Protein AF-0000000087552743 (afdb_homodimer)

Secondary structure (DSSP, 8-state):
-HHHHHHHHHHHHHHHHHHHHHHHHHHHHHHHH--HHHHHHHHHHHHHHHHHHHHHHHHHHHHHHHHHT-SS-HHHHHHHHHHHTT-HHHHHHHHHHHHHHHHHHH-SSHHHHHHHHTTTT-SS-B--TT-S-SSTT----S--SB---HHHHHHHHHHHHHHHHHHT-/-HHHHHHHHHHHHHHHHHHHHHHHHHHHHHHHH--HHHHHHHHHHHHHHHHHHHHHHHHHHHHHHHHHT-SS-HHHHHHHHHHHTT-HHHHHHHHHHHHHHHHHHH-SSHHHHHHHHTTTT-SS-B--TT-S-SSTT-------SB---HHHHHHHHHHHHHHHHHHT-

Solvent-accessible surface area (backbone atoms only — not comparable to full-atom values): 18168 Å² total; per-residue (Å²): 109,74,60,49,46,68,31,44,37,57,32,48,50,52,52,50,58,55,45,44,59,55,51,50,54,36,51,53,46,30,74,71,64,63,36,70,64,29,42,53,49,51,29,24,50,41,49,48,42,45,25,38,46,43,6,48,53,54,42,47,40,32,50,41,17,64,73,68,74,30,88,68,59,32,62,57,51,50,43,52,52,32,53,74,69,64,36,57,68,62,37,52,49,48,51,53,50,51,30,50,47,47,23,72,42,65,42,82,51,72,46,37,52,53,48,61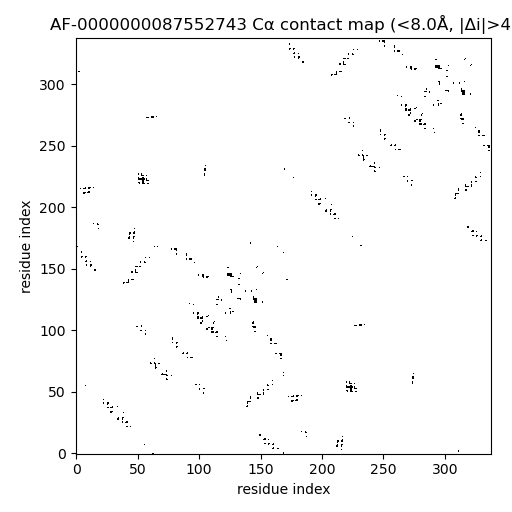,78,41,52,90,72,49,96,62,56,62,55,50,94,92,46,90,53,91,45,92,83,56,70,45,68,72,68,56,60,52,60,54,46,72,65,51,42,48,48,52,30,45,49,50,29,51,50,25,62,75,69,70,83,110,74,59,49,46,67,30,44,38,57,32,48,51,52,53,51,57,55,45,43,58,54,50,51,53,36,50,52,46,29,74,72,63,63,37,70,65,27,43,51,51,51,29,25,50,40,49,48,41,44,25,39,46,43,6,49,53,54,43,47,40,33,49,42,17,64,74,69,73,30,86,69,58,31,63,59,52,50,42,52,51,31,52,76,70,64,34,58,68,61,37,52,51,48,50,53,52,52,29,50,47,47,22,73,43,65,40,79,51,71,45,35,51,53,48,60,77,40,53,91,73,50,95,62,57,64,55,49,93,91,45,92,50,90,46,93,82,57,71,44,67,68,71,57,60,51,61,54,46,72,66,49,43,49,48,52,29,46,50,51,27,51,50,24,62,74,69,70,81

Nearest PDB structures (foldseek):
  6y07-assembly1_A  TM=3.652E-01  e=8.080E+00  synthetic construct
  6y07-assembly1_A  TM=3.511E-01  e=9.399E+00  synthetic construct

Radius of gyration: 19.82 Å; Cα contacts (8 Å, |Δi|>4): 390; chains: 2; bounding box: 54×52×52 Å

Foldseek 3Di:
DVPCLVCLLVVLVVVQVVCVVVLVVLVVVCVPPVDPVSLVSVLVVLVVLLVLLLVSVVVLLVVQCVVVVHDPDSLVVLLVVCVVVVVVVLSVLSLLSVLLNVCQVPNDDDSLVVCQVVVVPHPFHFAHPPHDAPDDVSPNVNDRRTRRDSVSSSVSSVSSSVSCVVVVD/DVPCLVCLLVVLVVVQVVCVVVLVVLVVVCVPPVDPVSLVSVLVVLVVLLVLLLVLVVVLLVVQCVVVVHDPDSLVVLLVVCVVVVVVVLSVLSLLSVLLNVCQVPNDDDSLVVCQVVVVPHPFHFAHPPHDAPDDVSPNPNDRRTRRDSVSSSVSSVSSSVSCVVVVD

Sequence (338 aa):
MHKFSELVYRSTSVSLERMKEWEFEVMRELQKNGSSIAVKNLQMIKLHKAIIAIGMFSLFESILQNAFGEESYAFEEAKKRLGKLDKVELNKSFKYFNKAINVLKHGKGRSYDFLVENSNSLPFRIQLPNEAFFNEGDVSEVVTLIDVDDRFVLDCAKLIEDISNELKIMHKFSELVYRSTSVSLERMKEWEFEVMRELQKNGSSIAVKNLQMIKLHKAIIAIGMFSLFESILQNAFGEESYAFEEAKKRLGKLDKVELNKSFKYFNKAINVLKHGKGRSYDFLVENSNSLPFRIQLPNEAFFNEGDVSEVVTLIDVDDRFVLDCAKLIEDISNELKI

pLDDT: mean 88.37, std 13.3, range [38.94, 98.75]

Organism: NCBI:txid2305228

Structure (mmCIF, N/CA/C/O backbone):
data_AF-0000000087552743-model_v1
#
loop_
_entity.id
_entity.type
_entity.pdbx_description
1 polymer 'RiboL-PSP-HEPN domain-containing protein'
#
loop_
_atom_site.group_PDB
_atom_site.id
_atom_site.type_symbol
_atom_site.label_atom_id
_atom_site.label_alt_id
_atom_site.label_comp_id
_atom_site.label_asym_id
_atom_site.label_entity_id
_atom_site.label_seq_id
_atom_site.pdbx_PDB_ins_code
_atom_site.Cartn_x
_atom_site.Cartn_y
_atom_site.Cartn_z
_atom_site.occupancy
_atom_site.B_iso_or_equiv
_atom_site.auth_seq_id
_atom_site.auth_comp_id
_atom_site.auth_asym_id
_atom_site.auth_atom_id
_atom_site.pdbx_PDB_model_num
ATOM 1 N N . MET A 1 1 ? 5.312 -14.578 -10.438 1 38.94 1 MET A N 1
ATOM 2 C CA . MET A 1 1 ? 4.016 -13.922 -10.312 1 38.94 1 MET A CA 1
ATOM 3 C C . MET A 1 1 ? 3.016 -14.82 -9.594 1 38.94 1 MET A C 1
ATOM 5 O O . MET A 1 1 ? 2.047 -14.328 -9.008 1 38.94 1 MET A O 1
ATOM 9 N N . HIS A 1 2 ? 3.195 -16.141 -9.758 1 48.53 2 HIS A N 1
ATOM 10 C CA . HIS A 1 2 ? 2.408 -17.219 -9.188 1 48.53 2 HIS A CA 1
ATOM 11 C C . HIS A 1 2 ? 2.363 -17.125 -7.664 1 48.53 2 HIS A C 1
ATOM 13 O O . HIS A 1 2 ? 1.357 -17.484 -7.047 1 48.53 2 HIS A O 1
ATOM 19 N N . LYS A 1 3 ? 3.281 -16.172 -7.176 1 73.94 3 LYS A N 1
ATOM 20 C CA . LYS A 1 3 ? 3.59 -16.219 -5.746 1 73.94 3 LYS A CA 1
ATOM 21 C C . LYS A 1 3 ? 2.877 -15.102 -4.996 1 73.94 3 LYS A C 1
ATOM 23 O O . LYS A 1 3 ? 2.422 -15.297 -3.867 1 73.94 3 LYS A O 1
ATOM 28 N N . PHE A 1 4 ? 2.354 -14.211 -5.867 1 79.94 4 PHE A N 1
ATOM 29 C CA . PHE A 1 4 ? 1.707 -13.086 -5.191 1 79.94 4 PHE A CA 1
ATOM 30 C C . PHE A 1 4 ? 0.309 -13.477 -4.723 1 79.94 4 PHE A C 1
ATOM 32 O O . PHE A 1 4 ? -0.025 -13.305 -3.547 1 79.94 4 PHE A O 1
ATOM 39 N N . SER A 1 5 ? -0.418 -14.086 -5.625 1 80.31 5 SER A N 1
ATOM 40 C CA . SER A 1 5 ? -1.813 -14.375 -5.316 1 80.31 5 SER A CA 1
ATOM 41 C C . SER A 1 5 ? -1.929 -15.445 -4.234 1 80.31 5 SER A C 1
ATOM 43 O O . SER A 1 5 ? -2.895 -15.461 -3.469 1 80.31 5 SER A O 1
ATOM 45 N N . GLU A 1 6 ? -0.918 -16.203 -4.16 1 82.94 6 GLU A N 1
ATOM 46 C CA . GLU A 1 6 ? -0.922 -17.266 -3.158 1 82.94 6 GLU A CA 1
ATOM 47 C C . GLU A 1 6 ? -0.568 -16.734 -1.776 1 82.94 6 GLU A C 1
ATOM 49 O O . GLU A 1 6 ? -1.009 -17.266 -0.76 1 82.94 6 GLU A O 1
ATOM 54 N N . LEU A 1 7 ? 0.081 -15.648 -1.863 1 89.38 7 LEU A N 1
ATOM 55 C CA . LEU A 1 7 ? 0.667 -15.195 -0.605 1 89.38 7 LEU A CA 1
ATOM 56 C C . LEU A 1 7 ? -0.105 -14.008 -0.039 1 89.38 7 LEU A C 1
ATOM 58 O O . LEU A 1 7 ? -0.085 -13.773 1.171 1 89.38 7 LEU A O 1
ATOM 62 N N . VAL A 1 8 ? -0.781 -13.297 -0.877 1 92.25 8 VAL A N 1
ATOM 63 C CA . VAL A 1 8 ? -1.29 -11.984 -0.49 1 92.25 8 VAL A CA 1
ATOM 64 C C . VAL A 1 8 ? -2.334 -12.141 0.614 1 92.25 8 VAL A C 1
ATOM 66 O O . VAL A 1 8 ? -2.328 -11.391 1.592 1 92.25 8 VAL A O 1
ATOM 69 N N . TYR A 1 9 ? -3.188 -13.109 0.51 1 93.19 9 TYR A N 1
ATOM 70 C CA . TYR A 1 9 ? -4.223 -13.289 1.521 1 93.19 9 TYR A CA 1
ATOM 71 C C . TYR A 1 9 ? -3.615 -13.695 2.857 1 93.19 9 TYR A C 1
ATOM 73 O O . TYR A 1 9 ? -3.949 -13.125 3.898 1 93.19 9 TYR A O 1
ATOM 81 N N . ARG A 1 10 ? -2.787 -14.672 2.791 1 90.5 10 ARG A N 1
ATOM 82 C CA . ARG A 1 10 ? -2.186 -15.172 4.02 1 90.5 10 ARG A CA 1
ATOM 83 C C . ARG A 1 10 ? -1.307 -14.109 4.676 1 90.5 10 ARG A C 1
ATOM 85 O O . ARG A 1 10 ? -1.322 -13.953 5.898 1 90.5 10 ARG A O 1
ATOM 92 N N . SER A 1 11 ? -0.499 -13.438 3.877 1 90.69 11 SER A N 1
ATOM 93 C CA . SER A 1 11 ? 0.359 -12.375 4.387 1 90.69 11 SER A CA 1
ATOM 94 C C . SER A 1 11 ? -0.46 -11.289 5.078 1 90.69 11 SER A C 1
ATOM 96 O O . SER A 1 11 ? -0.114 -10.844 6.172 1 90.69 11 SER A O 1
ATOM 98 N N . THR A 1 12 ? -1.554 -10.969 4.434 1 93.62 12 THR A N 1
ATOM 99 C CA . THR A 1 12 ? -2.424 -9.93 4.98 1 93.62 12 THR A CA 1
ATOM 100 C C . THR A 1 12 ? -3.088 -10.406 6.266 1 93.62 12 THR A C 1
ATOM 102 O O . THR A 1 12 ? -3.15 -9.664 7.25 1 93.62 12 THR A O 1
ATOM 105 N N . SER A 1 13 ? -3.547 -11.609 6.262 1 92.88 13 SER A N 1
ATOM 106 C CA . SER A 1 13 ? -4.211 -12.18 7.43 1 92.88 13 SER A CA 1
ATOM 107 C C . SER A 1 13 ? -3.287 -12.203 8.641 1 92.88 13 SER A C 1
ATOM 109 O O . SER A 1 13 ? -3.676 -11.781 9.727 1 92.88 13 SER A O 1
ATOM 111 N N . VAL A 1 14 ? -2.105 -12.594 8.453 1 88.44 14 VAL A N 1
ATOM 112 C CA . VAL A 1 14 ? -1.14 -12.688 9.547 1 88.44 14 VAL A CA 1
ATOM 113 C C . VAL A 1 14 ? -0.79 -11.289 10.039 1 88.44 14 VAL A C 1
ATOM 115 O O . VAL A 1 14 ? -0.69 -11.055 11.25 1 88.44 14 VAL A O 1
ATOM 118 N N . SER A 1 15 ? -0.565 -10.391 9.078 1 89 15 SER A N 1
ATOM 119 C CA . SER A 1 15 ? -0.237 -9.023 9.461 1 89 15 SER A CA 1
ATOM 120 C C . SER A 1 15 ? -1.343 -8.406 10.305 1 89 15 SER A C 1
ATOM 122 O O . SER A 1 15 ? -1.067 -7.766 11.328 1 89 15 SER A O 1
ATOM 124 N N . LEU A 1 16 ? -2.574 -8.586 9.906 1 91.56 16 LEU A N 1
ATOM 125 C CA . LEU A 1 16 ? -3.711 -8.023 10.633 1 91.56 16 LEU A CA 1
ATOM 126 C C . LEU A 1 16 ? -3.832 -8.656 12.016 1 91.56 16 LEU A C 1
ATOM 128 O O . LEU A 1 16 ? -4.176 -7.973 12.984 1 91.56 16 LEU A O 1
ATOM 132 N N . GLU A 1 17 ? -3.586 -9.93 12.102 1 89.88 17 GLU A N 1
ATOM 133 C CA . GLU A 1 17 ? -3.643 -10.609 13.391 1 89.88 17 GLU A CA 1
ATOM 134 C C . GLU A 1 17 ? -2.623 -10.031 14.367 1 89.88 17 GLU A C 1
ATOM 136 O O . GLU A 1 17 ? -2.91 -9.891 15.555 1 89.88 17 GLU A O 1
ATOM 141 N N . ARG A 1 18 ? -1.561 -9.695 13.867 1 84.56 18 ARG A N 1
ATOM 142 C CA . ARG A 1 18 ? -0.5 -9.164 14.719 1 84.56 18 ARG A CA 1
ATOM 143 C C . ARG A 1 18 ? -0.807 -7.73 15.148 1 84.56 18 ARG A C 1
ATOM 145 O O . ARG A 1 18 ? -0.404 -7.301 16.234 1 84.56 18 ARG A O 1
ATOM 152 N N . MET A 1 19 ? -1.53 -7.055 14.32 1 84.12 19 MET A N 1
ATOM 153 C CA . MET A 1 19 ? -1.905 -5.684 14.641 1 84.12 19 MET A CA 1
ATOM 154 C C . MET A 1 19 ? -3.068 -5.652 15.633 1 84.12 19 MET A C 1
ATOM 156 O O . MET A 1 19 ? -3.285 -4.652 16.312 1 84.12 19 MET A O 1
ATOM 160 N N . LYS A 1 20 ? -3.77 -6.738 15.641 1 86.31 20 LYS A N 1
ATOM 161 C CA . LYS A 1 20 ? -4.984 -6.797 16.453 1 86.31 20 LYS A CA 1
ATOM 162 C C . LYS A 1 20 ? -4.68 -6.574 17.922 1 86.31 20 LYS A C 1
ATOM 164 O O . LYS A 1 20 ? -5.457 -5.938 18.641 1 86.31 20 LYS A O 1
ATOM 169 N N . GLU A 1 21 ? -3.576 -7.121 18.391 1 81.06 21 GLU A N 1
ATOM 170 C CA . GLU A 1 21 ? -3.197 -6.922 19.781 1 81.06 21 GLU A CA 1
ATOM 171 C C . GLU A 1 21 ? -2.957 -5.441 20.078 1 81.06 21 GLU A C 1
ATOM 173 O O . GLU A 1 21 ? -3.326 -4.953 21.141 1 81.06 21 GLU A O 1
ATOM 178 N N . TRP A 1 22 ? -2.301 -4.785 19.141 1 82.81 22 TRP A N 1
ATOM 179 C CA . TRP A 1 22 ? -2.082 -3.35 19.281 1 82.81 22 TRP A CA 1
ATOM 180 C C . TRP A 1 22 ? -3.408 -2.6 19.344 1 82.81 22 TRP A C 1
ATOM 182 O O . TRP A 1 22 ? -3.588 -1.713 20.188 1 82.81 22 TRP A O 1
ATOM 192 N N . GLU A 1 23 ? -4.297 -2.959 18.5 1 86.25 23 GLU A N 1
ATOM 193 C CA . GLU A 1 23 ? -5.609 -2.32 18.469 1 86.25 23 GLU A CA 1
ATOM 194 C C . GLU A 1 23 ? -6.348 -2.518 19.797 1 86.25 23 GLU A C 1
ATOM 196 O O . GLU A 1 23 ? -7.008 -1.6 20.281 1 86.25 23 GLU A O 1
ATOM 201 N N . PHE A 1 24 ? -6.203 -3.701 20.281 1 86.12 24 PHE A N 1
ATOM 202 C CA . PHE A 1 24 ? -6.863 -4.012 21.547 1 86.12 24 PHE A CA 1
ATOM 203 C C . PHE A 1 24 ? -6.297 -3.164 22.672 1 86.12 24 PHE A C 1
ATOM 205 O O . PHE A 1 24 ? -7.047 -2.633 23.5 1 86.12 24 PHE A O 1
ATOM 212 N N . GLU A 1 25 ? -5.012 -3.061 22.672 1 86 25 GLU A N 1
ATOM 213 C CA . GLU A 1 25 ? -4.352 -2.25 23.688 1 86 25 GLU A CA 1
ATOM 214 C C . GLU A 1 25 ? -4.77 -0.787 23.594 1 86 25 GLU A C 1
ATOM 216 O O . GLU A 1 25 ? -5.043 -0.142 24.609 1 86 25 GLU A O 1
ATOM 221 N N . VAL A 1 26 ? -4.848 -0.299 22.453 1 86.75 26 VAL A N 1
ATOM 222 C CA . VAL A 1 26 ? -5.199 1.1 22.219 1 86.75 26 VAL A CA 1
ATOM 223 C C . VAL A 1 26 ? -6.66 1.333 22.594 1 86.75 26 VAL A C 1
ATOM 225 O O . VAL A 1 26 ? -6.992 2.342 23.219 1 86.75 26 VAL A O 1
ATOM 228 N N . MET A 1 27 ? -7.492 0.437 22.266 1 85 27 MET A N 1
ATOM 229 C CA . MET A 1 27 ? -8.914 0.562 22.562 1 85 27 MET A CA 1
ATOM 230 C C . MET A 1 27 ? -9.156 0.54 24.078 1 85 27 MET A C 1
ATOM 232 O O . MET A 1 27 ? -10.016 1.262 24.578 1 85 27 MET A O 1
ATOM 236 N N . ARG A 1 28 ? -8.352 -0.32 24.688 1 86.69 28 ARG A N 1
ATOM 237 C CA . ARG A 1 28 ? -8.461 -0.389 26.141 1 86.69 28 ARG A CA 1
ATOM 238 C C . ARG A 1 28 ? -8.047 0.931 26.781 1 86.69 28 ARG A C 1
ATOM 240 O O . ARG A 1 28 ? -8.695 1.405 27.719 1 86.69 28 ARG A O 1
ATOM 247 N N . GLU A 1 29 ? -7.023 1.495 26.266 1 84.94 29 GLU A N 1
ATOM 248 C CA . GLU A 1 29 ? -6.555 2.783 26.781 1 84.94 29 GLU A CA 1
ATOM 249 C C . GLU A 1 29 ? -7.562 3.889 26.484 1 84.94 29 GLU A C 1
ATOM 251 O O . GLU A 1 29 ? -7.773 4.781 27.312 1 84.94 29 GLU A O 1
ATOM 256 N N . LEU A 1 30 ? -8.156 3.857 25.344 1 83.44 30 LEU A N 1
ATOM 257 C CA . LEU A 1 30 ? -9.133 4.859 24.953 1 83.44 30 LEU A CA 1
ATOM 258 C C . LEU A 1 30 ? -10.375 4.793 25.844 1 83.44 30 LEU A C 1
ATOM 260 O O . LEU A 1 30 ? -10.914 5.828 26.234 1 83.44 30 LEU A O 1
ATOM 264 N N . GLN A 1 31 ? -10.812 3.666 26.125 1 81.69 31 GLN A N 1
ATOM 265 C CA . GLN A 1 31 ? -12 3.465 26.953 1 81.69 31 GLN A CA 1
ATOM 266 C C . GLN A 1 31 ? -11.742 3.887 28.391 1 81.69 31 GLN A C 1
ATOM 268 O O . GLN A 1 31 ? -12.633 4.41 29.062 1 81.69 31 GLN A O 1
ATOM 273 N N . LYS A 1 32 ? -10.484 3.752 28.828 1 83.88 32 LYS A N 1
ATOM 274 C CA . LYS A 1 32 ? -10.148 4.051 30.219 1 83.88 32 LYS A CA 1
ATOM 275 C C . LYS A 1 32 ? -9.961 5.555 30.422 1 83.88 32 LYS A C 1
ATOM 277 O O . LYS A 1 32 ? -10.438 6.113 31.422 1 83.88 32 LYS A O 1
ATOM 282 N N . ASN A 1 33 ? -9.273 6.281 29.547 1 79.25 33 ASN A N 1
ATOM 283 C CA . ASN A 1 33 ? -8.898 7.652 29.875 1 79.25 33 ASN A CA 1
ATOM 284 C C . ASN A 1 33 ? -9.133 8.602 28.703 1 79.25 33 ASN A C 1
ATOM 286 O O . ASN A 1 33 ? -8.875 9.805 28.828 1 79.25 33 ASN A O 1
ATOM 290 N N . GLY A 1 34 ? -9.773 8.117 27.719 1 67.75 34 GLY A N 1
ATOM 291 C CA . GLY A 1 34 ? -10 8.992 26.578 1 67.75 34 GLY A CA 1
ATOM 292 C C . GLY A 1 34 ? -8.758 9.766 26.172 1 67.75 34 GLY A C 1
ATOM 293 O O . GLY A 1 34 ? -8.852 10.93 25.766 1 67.75 34 GLY A O 1
ATOM 294 N N . SER A 1 35 ? -7.684 9.188 26.328 1 79.69 35 SER A N 1
ATOM 295 C CA . SER A 1 35 ? -6.391 9.836 26.125 1 79.69 35 SER A CA 1
ATOM 296 C C . SER A 1 35 ? -6.203 10.242 24.672 1 79.69 35 SER A C 1
ATOM 298 O O . SER A 1 35 ? -6.602 9.508 23.766 1 79.69 35 SER A O 1
ATOM 300 N N . SER A 1 36 ? -5.77 11.398 24.484 1 81.88 36 SER A N 1
ATOM 301 C CA . SER A 1 36 ? -5.418 11.93 23.172 1 81.88 36 SER A CA 1
ATOM 302 C C . SER A 1 36 ? -4.426 11.023 22.453 1 81.88 36 SER A C 1
ATOM 304 O O . SER A 1 36 ? -4.488 10.867 21.234 1 81.88 36 SER A O 1
ATOM 306 N N . ILE A 1 37 ? -3.674 10.391 23.203 1 82.12 37 ILE A N 1
ATOM 307 C CA . ILE A 1 37 ? -2.68 9.477 22.656 1 82.12 37 ILE A CA 1
ATOM 308 C C . ILE A 1 37 ? -3.373 8.258 22.062 1 82.12 37 ILE A C 1
ATOM 310 O O . ILE A 1 37 ? -2.996 7.781 20.984 1 82.12 37 ILE A O 1
ATOM 314 N N . ALA A 1 38 ? -4.375 7.789 22.703 1 84.44 38 ALA A N 1
ATOM 315 C CA . ALA A 1 38 ? -5.113 6.625 22.219 1 84.44 38 ALA A CA 1
ATOM 316 C C . ALA A 1 38 ? -5.832 6.934 20.906 1 84.44 38 ALA A C 1
ATOM 318 O O . ALA A 1 38 ? -5.875 6.098 20 1 84.44 38 ALA A O 1
ATOM 319 N N . VAL A 1 39 ? -6.332 8.109 20.797 1 83.31 39 VAL A N 1
ATOM 320 C CA . VAL A 1 39 ? -7.008 8.539 19.578 1 83.31 39 VAL A CA 1
ATOM 321 C C . VAL A 1 39 ? -6.008 8.578 18.422 1 83.31 39 VAL A C 1
ATOM 323 O O . VAL A 1 39 ? -6.297 8.086 17.328 1 83.31 39 VAL A O 1
ATOM 326 N N . LYS A 1 40 ? -4.855 9.094 18.688 1 84.38 40 LYS A N 1
ATOM 327 C CA . LYS A 1 40 ? -3.814 9.164 17.672 1 84.38 40 LYS A CA 1
ATOM 328 C C . LYS A 1 40 ? -3.373 7.766 17.25 1 84.38 40 LYS A C 1
ATOM 330 O O . LYS A 1 40 ? -3.104 7.531 16.062 1 84.38 40 LYS A O 1
ATOM 335 N N . ASN A 1 41 ? -3.342 6.922 18.203 1 86.62 41 ASN A N 1
ATOM 336 C CA . ASN A 1 41 ? -2.963 5.551 17.891 1 86.62 41 ASN A CA 1
ATOM 337 C C . ASN A 1 41 ? -4.012 4.863 17.016 1 86.62 41 ASN A C 1
ATOM 339 O O . ASN A 1 41 ? -3.668 4.09 16.125 1 86.62 41 ASN A O 1
ATOM 343 N N . LEU A 1 42 ? -5.211 5.141 17.25 1 85.44 42 LEU A N 1
ATOM 344 C CA . LEU A 1 42 ? -6.273 4.574 16.422 1 85.44 42 LEU A CA 1
ATOM 345 C C . LEU A 1 42 ? -6.211 5.125 15 1 85.44 42 LEU A C 1
ATOM 347 O O . LEU A 1 42 ? -6.445 4.398 14.039 1 85.44 42 LEU A O 1
ATOM 351 N N . GLN A 1 43 ? -5.898 6.371 14.906 1 87 43 GLN A N 1
ATOM 352 C CA . GLN A 1 43 ? -5.73 7 13.602 1 87 43 GLN A CA 1
ATOM 353 C C . GLN A 1 43 ? -4.574 6.363 12.836 1 87 43 GLN A C 1
ATOM 355 O O . GLN A 1 43 ? -4.672 6.148 11.625 1 87 43 GLN A O 1
ATOM 360 N N . MET A 1 44 ? -3.535 6.059 13.555 1 88.75 44 MET A N 1
ATOM 361 C CA . MET A 1 44 ? -2.371 5.426 12.938 1 88.75 44 MET A CA 1
ATOM 362 C C . MET A 1 44 ? -2.715 4.031 12.43 1 88.75 44 MET A C 1
ATOM 364 O O . MET A 1 44 ? -2.277 3.633 11.352 1 88.75 44 MET A O 1
ATOM 368 N N . ILE A 1 45 ? -3.52 3.367 13.164 1 89.25 45 ILE A N 1
ATOM 369 C CA . ILE A 1 45 ? -3.91 2.012 12.797 1 89.25 45 ILE A CA 1
ATOM 370 C C . ILE A 1 45 ? -4.785 2.049 11.547 1 89.25 45 ILE A C 1
ATOM 372 O O . ILE A 1 45 ? -4.574 1.273 10.609 1 89.25 45 ILE A O 1
ATOM 376 N N . LYS A 1 46 ? -5.707 2.938 11.508 1 88.56 46 LYS A N 1
ATOM 377 C CA . LYS A 1 46 ? -6.594 3.068 10.352 1 88.56 46 LYS A CA 1
ATOM 378 C C . LYS A 1 46 ? -5.82 3.482 9.102 1 88.56 46 LYS A C 1
ATOM 380 O O . LYS A 1 46 ? -6.062 2.959 8.016 1 88.56 46 LYS A O 1
ATOM 385 N N . LEU A 1 47 ? -4.926 4.395 9.305 1 91.25 47 LEU A N 1
ATOM 386 C CA . LEU A 1 47 ? -4.082 4.816 8.188 1 91.25 47 LEU A CA 1
ATOM 387 C C . LEU A 1 47 ? -3.264 3.648 7.652 1 91.25 47 LEU A C 1
ATOM 389 O O . LEU A 1 47 ? -3.162 3.461 6.438 1 91.25 47 LEU A O 1
ATOM 393 N N . HIS A 1 48 ? -2.691 2.92 8.555 1 92.56 48 HIS A N 1
ATOM 394 C CA . HIS A 1 48 ? -1.87 1.786 8.148 1 92.56 48 HIS A CA 1
ATOM 395 C C . HIS A 1 48 ? -2.686 0.769 7.355 1 92.56 48 HIS A C 1
ATOM 397 O O . HIS A 1 48 ? -2.221 0.249 6.34 1 92.56 48 HIS A O 1
ATOM 403 N N . LYS A 1 49 ? -3.875 0.534 7.816 1 93.75 49 LYS A N 1
ATOM 404 C CA . LYS A 1 49 ? -4.746 -0.395 7.105 1 93.75 49 LYS A CA 1
ATOM 405 C C . LYS A 1 49 ? -5.086 0.127 5.711 1 93.75 49 LYS A C 1
ATOM 407 O O . LYS A 1 49 ? -5.117 -0.641 4.746 1 93.75 49 LYS A O 1
ATOM 412 N N . ALA A 1 50 ? -5.32 1.406 5.621 1 95.12 50 ALA A N 1
ATOM 413 C CA . ALA A 1 50 ? -5.574 2.014 4.316 1 95.12 50 ALA A CA 1
ATOM 414 C C . ALA A 1 50 ? -4.367 1.871 3.398 1 95.12 50 ALA A C 1
ATOM 416 O O . ALA A 1 50 ? -4.512 1.558 2.215 1 95.12 50 ALA A O 1
ATOM 417 N N . ILE A 1 51 ? -3.195 2.064 3.939 1 96.12 51 ILE A N 1
ATOM 418 C CA . ILE A 1 51 ? -1.955 1.951 3.178 1 96.12 51 ILE A CA 1
ATOM 419 C C . ILE A 1 51 ? -1.811 0.531 2.637 1 96.12 51 ILE A C 1
ATOM 421 O O . ILE A 1 51 ? -1.456 0.338 1.471 1 96.12 51 ILE A O 1
ATOM 425 N N . ILE A 1 52 ? -2.119 -0.437 3.424 1 96.81 52 ILE A N 1
ATOM 426 C CA . ILE A 1 52 ? -2.021 -1.834 3.014 1 96.81 52 ILE A CA 1
ATOM 427 C C . ILE A 1 52 ? -2.99 -2.104 1.865 1 96.81 52 ILE A C 1
ATOM 429 O O . ILE A 1 52 ? -2.609 -2.682 0.846 1 96.81 52 ILE A O 1
ATOM 433 N N . ALA A 1 53 ? -4.234 -1.669 2.02 1 97.62 53 ALA A N 1
ATOM 434 C CA . ALA A 1 53 ? -5.242 -1.898 0.987 1 97.62 53 ALA A CA 1
ATOM 435 C C . ALA A 1 53 ? -4.836 -1.24 -0.329 1 97.62 53 ALA A C 1
ATOM 437 O O . ALA A 1 53 ? -4.887 -1.871 -1.387 1 97.62 53 ALA A O 1
ATOM 438 N N . ILE A 1 54 ? -4.422 -0.022 -0.257 1 97.88 54 ILE A N 1
ATOM 439 C CA . ILE A 1 54 ? -4.004 0.731 -1.434 1 97.88 54 ILE A CA 1
ATOM 440 C C . ILE A 1 54 ? -2.797 0.051 -2.078 1 97.88 54 ILE A C 1
ATOM 442 O O . ILE A 1 54 ? -2.734 -0.086 -3.301 1 97.88 54 ILE A O 1
ATOM 446 N N . GLY A 1 55 ? -1.858 -0.361 -1.235 1 97.88 55 GLY A N 1
ATOM 447 C CA . GLY A 1 55 ? -0.666 -1.028 -1.732 1 97.88 55 GLY A CA 1
ATOM 448 C C . GLY A 1 55 ? -0.965 -2.338 -2.438 1 97.88 55 GLY A C 1
ATOM 449 O O . GLY A 1 55 ? -0.371 -2.641 -3.475 1 97.88 55 GLY A O 1
ATOM 450 N N . MET A 1 56 ? -1.858 -3.109 -1.887 1 97.44 56 MET A N 1
ATOM 451 C CA . MET A 1 56 ? -2.2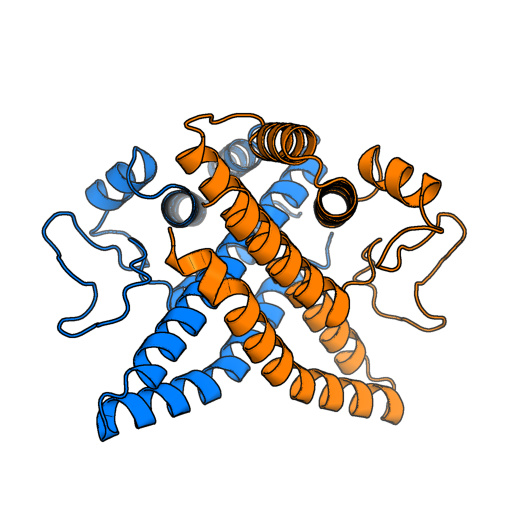5 -4.371 -2.508 1 97.44 56 MET A CA 1
ATOM 452 C C . MET A 1 56 ? -2.848 -4.137 -3.893 1 97.44 56 MET A C 1
ATOM 454 O O . MET A 1 56 ? -2.48 -4.812 -4.855 1 97.44 56 MET A O 1
ATOM 458 N N . PHE A 1 57 ? -3.717 -3.162 -4.023 1 97.81 57 PHE A N 1
ATOM 459 C CA . PHE A 1 57 ? -4.363 -2.898 -5.301 1 97.81 57 PHE A CA 1
ATOM 460 C C . PHE A 1 57 ? -3.375 -2.305 -6.297 1 97.81 57 PHE A C 1
ATOM 462 O O . PHE A 1 57 ? -3.451 -2.582 -7.496 1 97.81 57 PHE A O 1
ATOM 469 N N . SER A 1 58 ? -2.479 -1.459 -5.754 1 96.88 58 SER A N 1
ATOM 470 C CA . SER A 1 58 ? -1.456 -0.892 -6.625 1 96.88 58 SER A CA 1
ATOM 471 C C . SER A 1 58 ? -0.545 -1.979 -7.188 1 96.88 58 SER A C 1
ATOM 473 O O . SER A 1 58 ? -0.243 -1.985 -8.383 1 96.88 58 SER A O 1
ATOM 475 N N . LEU A 1 59 ? -0.107 -2.852 -6.363 1 95.94 59 LEU A N 1
ATOM 476 C CA . LEU A 1 59 ? 0.729 -3.959 -6.812 1 95.94 59 LEU A CA 1
ATOM 477 C C . LEU A 1 59 ? -0.045 -4.879 -7.754 1 95.94 59 LEU A C 1
ATOM 479 O O . LEU A 1 59 ? 0.49 -5.332 -8.766 1 95.94 59 LEU A O 1
ATOM 483 N N . PHE A 1 60 ? -1.279 -5.168 -7.48 1 96.5 60 PHE A N 1
ATOM 484 C CA . PHE A 1 60 ? -2.107 -6.027 -8.32 1 96.5 60 PHE A CA 1
ATOM 485 C C . PHE A 1 60 ? -2.277 -5.43 -9.703 1 96.5 60 PHE A C 1
ATOM 487 O O . PHE A 1 60 ? -2.24 -6.145 -10.711 1 96.5 60 PHE A O 1
ATOM 494 N N . GLU A 1 61 ? -2.506 -4.117 -9.711 1 96.12 61 GLU A N 1
ATOM 495 C CA . GLU A 1 61 ? -2.613 -3.451 -11.008 1 96.12 61 GLU A CA 1
ATOM 496 C C . GLU A 1 61 ? -1.353 -3.664 -11.836 1 96.12 61 GLU A C 1
ATOM 498 O O . GLU A 1 61 ? -1.434 -3.898 -13.047 1 96.12 61 GLU A O 1
ATOM 503 N N . SER A 1 62 ? -0.242 -3.533 -11.203 1 93.56 62 SER A N 1
ATOM 504 C CA . SER A 1 62 ? 1.028 -3.736 -11.898 1 93.56 62 SER A CA 1
ATOM 505 C C . SER A 1 62 ? 1.154 -5.164 -12.414 1 93.56 62 SER A C 1
ATOM 507 O O . SER A 1 62 ? 1.655 -5.391 -13.516 1 93.56 62 SER A O 1
ATOM 509 N N . ILE A 1 63 ? 0.752 -6.094 -11.633 1 93.44 63 ILE A N 1
ATOM 510 C CA . ILE A 1 63 ? 0.789 -7.5 -12.023 1 93.44 63 ILE A CA 1
ATOM 511 C C . ILE A 1 63 ? -0.116 -7.723 -13.234 1 93.44 63 ILE A C 1
ATOM 513 O O . ILE A 1 63 ? 0.272 -8.398 -14.188 1 93.44 63 ILE A O 1
ATOM 517 N N . LEU A 1 64 ? -1.272 -7.121 -13.18 1 94.62 64 LEU A N 1
ATOM 518 C CA . LEU A 1 64 ? -2.191 -7.227 -14.305 1 94.62 64 LEU A CA 1
ATOM 519 C C . LEU A 1 64 ? -1.602 -6.578 -15.555 1 94.62 64 LEU A C 1
ATOM 521 O O . LEU A 1 64 ? -1.744 -7.102 -16.656 1 94.62 64 LEU A O 1
ATOM 525 N N . GLN A 1 65 ? -0.982 -5.418 -15.344 1 93.81 65 GLN A N 1
ATOM 526 C CA . GLN A 1 65 ? -0.335 -4.727 -16.453 1 93.81 65 GLN A CA 1
ATOM 527 C C . GLN A 1 65 ? 0.717 -5.613 -17.125 1 93.81 65 GLN A C 1
ATOM 529 O O . GLN A 1 65 ? 0.789 -5.695 -18.344 1 93.81 65 GLN A O 1
ATOM 534 N N . ASN A 1 66 ? 1.509 -6.242 -16.359 1 89.88 66 ASN A N 1
ATOM 535 C CA . ASN A 1 66 ? 2.539 -7.137 -16.875 1 89.88 66 ASN A CA 1
ATOM 536 C C . ASN A 1 66 ? 1.928 -8.359 -17.562 1 89.88 66 ASN A C 1
ATOM 538 O O . ASN A 1 66 ? 2.4 -8.781 -18.609 1 89.88 66 ASN A O 1
ATOM 542 N N . ALA A 1 67 ? 0.9 -8.875 -17.016 1 90.56 67 ALA A N 1
ATOM 543 C CA . ALA A 1 67 ? 0.265 -10.086 -17.531 1 90.56 67 ALA A CA 1
ATOM 544 C C . ALA A 1 67 ? -0.434 -9.805 -18.859 1 90.56 67 ALA A C 1
ATOM 546 O O . ALA A 1 67 ? -0.426 -10.648 -19.766 1 90.56 67 ALA A O 1
ATOM 547 N N . PHE A 1 68 ? -1.001 -8.641 -18.906 1 92.56 68 PHE A N 1
ATOM 548 C CA . PHE A 1 68 ? -1.801 -8.328 -20.094 1 92.56 68 PHE A CA 1
ATOM 549 C C . PHE A 1 68 ? -0.957 -7.625 -21.141 1 92.56 68 PHE A C 1
ATOM 551 O O . PHE A 1 68 ? -1.362 -7.523 -22.312 1 92.56 68 PHE A O 1
ATOM 558 N N . GLY A 1 69 ? 0.223 -7.227 -20.828 1 83.31 69 GLY A N 1
ATOM 559 C CA . GLY A 1 69 ? 1.076 -6.5 -21.766 1 83.31 69 GLY A CA 1
ATOM 560 C C . GLY A 1 69 ? 0.589 -5.094 -22.047 1 83.31 69 GLY A C 1
ATOM 561 O O . GLY A 1 69 ? 0.838 -4.551 -23.125 1 83.31 69 GLY A O 1
ATOM 562 N N . GLU A 1 70 ? -0.299 -4.598 -21.219 1 68.56 70 GLU A N 1
ATOM 563 C CA . GLU A 1 70 ? -0.869 -3.27 -21.422 1 68.56 70 GLU A CA 1
ATOM 564 C C . GLU A 1 70 ? -0.599 -2.365 -20.219 1 68.56 70 GLU A C 1
ATOM 566 O O . GLU A 1 70 ? -0.756 -2.785 -19.078 1 68.56 70 GLU A O 1
ATOM 571 N N . GLU A 1 71 ? -0.168 -1.271 -20.578 1 65.44 71 GLU A N 1
ATOM 572 C CA . GLU A 1 71 ? 0.171 -0.332 -19.516 1 65.44 71 GLU A CA 1
ATOM 573 C C . GLU A 1 71 ? -1.078 0.347 -18.969 1 65.44 71 GLU A C 1
ATOM 575 O O . GLU A 1 71 ? -1.13 0.694 -17.781 1 65.44 71 GLU A O 1
ATOM 580 N N . SER A 1 72 ? -1.906 0.476 -19.906 1 69.12 72 SER A N 1
ATOM 581 C CA . SER A 1 72 ? -3.025 1.303 -19.469 1 69.12 72 SER A CA 1
ATOM 582 C C . SER A 1 72 ? -4.285 0.465 -19.25 1 69.12 72 SER A C 1
ATOM 584 O O . SER A 1 72 ? -4.445 -0.584 -19.875 1 69.12 72 SER A O 1
ATOM 586 N N . TYR A 1 73 ? -5.02 0.648 -18.188 1 84.44 73 TYR A N 1
ATOM 587 C CA . TYR A 1 73 ? -6.387 0.204 -17.938 1 84.44 73 TYR A CA 1
ATOM 588 C C . TYR A 1 73 ? -6.418 -1.273 -17.562 1 84.44 73 TYR A C 1
ATOM 590 O O . TYR A 1 73 ? -7.23 -2.035 -18.094 1 84.44 73 TYR A O 1
ATOM 598 N N . ALA A 1 74 ? -5.426 -1.639 -16.812 1 94.12 74 ALA A N 1
ATOM 599 C CA . ALA A 1 74 ? -5.312 -3.045 -16.422 1 94.12 74 ALA A CA 1
ATOM 600 C C . ALA A 1 74 ? -6.555 -3.514 -15.68 1 94.12 74 ALA A C 1
ATOM 602 O O . ALA A 1 74 ? -7.055 -4.617 -15.914 1 94.12 74 ALA A O 1
ATOM 603 N N . PHE A 1 75 ? -7.074 -2.734 -14.883 1 95.94 75 PHE A N 1
ATOM 604 C CA . PHE A 1 75 ? -8.266 -3.1 -14.125 1 95.94 75 PHE A CA 1
ATOM 605 C C . PHE A 1 75 ? -9.477 -3.225 -15.039 1 95.94 75 PHE A C 1
ATOM 607 O O . PHE A 1 75 ? -10.297 -4.133 -14.867 1 95.94 75 PHE A O 1
ATOM 614 N N . GLU A 1 76 ? -9.555 -2.318 -15.961 1 95.12 76 GLU A N 1
ATOM 615 C CA . GLU A 1 76 ? -10.664 -2.393 -16.906 1 95.12 76 GLU A CA 1
ATOM 616 C C . GLU A 1 76 ? -10.586 -3.664 -17.75 1 95.12 76 GLU A C 1
ATOM 618 O O . GLU A 1 76 ? -11.602 -4.309 -18 1 95.12 76 GLU A O 1
ATOM 623 N N . GLU A 1 77 ? -9.398 -3.963 -18.188 1 95.12 77 GLU A N 1
ATOM 624 C CA . GLU A 1 77 ? -9.211 -5.195 -18.938 1 95.12 77 GLU A CA 1
ATOM 625 C C . GLU A 1 77 ? -9.562 -6.422 -18.109 1 95.12 77 GLU A C 1
ATOM 627 O O . GLU A 1 77 ? -10.172 -7.367 -18.609 1 95.12 77 GLU A O 1
ATOM 632 N N . ALA A 1 78 ? -9.172 -6.426 -16.875 1 96.56 78 ALA A N 1
ATOM 633 C CA . ALA A 1 78 ? -9.508 -7.531 -15.969 1 96.56 78 ALA A CA 1
ATOM 634 C C . ALA A 1 78 ? -11.023 -7.68 -15.828 1 96.56 78 ALA A C 1
ATOM 636 O O . ALA A 1 78 ? -11.547 -8.797 -15.883 1 96.56 78 ALA A O 1
ATOM 637 N N . LYS A 1 79 ? -11.672 -6.586 -15.672 1 96.62 79 LYS A N 1
ATOM 638 C CA . LYS A 1 79 ? -13.125 -6.609 -15.555 1 96.62 79 LYS A CA 1
ATOM 639 C C . LYS A 1 79 ? -13.773 -7.16 -16.812 1 96.62 79 LYS A C 1
ATOM 641 O O . LYS A 1 79 ? -14.734 -7.938 -16.75 1 96.62 79 LYS A O 1
ATOM 646 N N . LYS A 1 80 ? -13.273 -6.711 -17.922 1 95.69 80 LYS A N 1
ATOM 647 C CA . LYS A 1 80 ? -13.773 -7.211 -19.188 1 95.69 80 LYS A CA 1
ATOM 648 C C . LYS A 1 80 ? -13.617 -8.727 -19.297 1 95.69 80 LYS A C 1
ATOM 650 O O . LYS A 1 80 ? -14.539 -9.422 -19.719 1 95.69 80 LYS A O 1
ATOM 655 N N . ARG A 1 81 ? -12.516 -9.211 -18.906 1 95.94 81 ARG A N 1
ATOM 656 C CA . ARG A 1 81 ? -12.242 -10.648 -18.969 1 95.94 81 ARG A CA 1
ATOM 657 C C . ARG A 1 81 ? -13.133 -11.414 -18 1 95.94 81 ARG A C 1
ATOM 659 O O . ARG A 1 81 ? -13.625 -12.5 -18.328 1 95.94 81 ARG A O 1
ATOM 666 N N . LEU A 1 82 ? -13.289 -10.906 -16.844 1 97.5 82 LEU A N 1
ATOM 667 C CA . LEU A 1 82 ? -14.195 -11.523 -15.875 1 97.5 82 LEU A CA 1
ATOM 668 C C . LEU A 1 82 ? -15.617 -11.578 -16.422 1 97.5 82 LEU A C 1
ATOM 670 O O . LEU A 1 82 ? -16.328 -12.555 -16.203 1 97.5 82 LEU A O 1
ATOM 674 N N . GLY A 1 83 ? -16.047 -10.477 -17.078 1 96.5 83 GLY A N 1
ATOM 675 C CA . GLY A 1 83 ? -17.344 -10.461 -17.734 1 96.5 83 GLY A CA 1
ATOM 676 C C . GLY A 1 83 ? -17.484 -11.555 -18.781 1 96.5 83 GLY A C 1
ATOM 677 O O . GLY A 1 83 ? -18.531 -12.219 -18.844 1 96.5 83 GLY A O 1
ATOM 678 N N . LYS A 1 84 ? -16.484 -11.742 -19.562 1 96.75 84 LYS A N 1
ATOM 679 C CA . LYS A 1 84 ? -16.5 -12.766 -20.594 1 96.75 84 LYS A CA 1
ATOM 680 C C . LYS A 1 84 ? -16.594 -14.164 -20 1 96.75 84 LYS A C 1
ATOM 682 O O . LYS A 1 84 ? -17.188 -15.062 -20.609 1 96.75 84 LYS A O 1
ATOM 687 N N . LEU A 1 85 ? -16.062 -14.336 -18.812 1 97.19 85 LEU A N 1
ATOM 688 C CA . LEU A 1 85 ? -16.078 -15.617 -18.125 1 97.19 85 LEU A CA 1
ATOM 689 C C . LEU A 1 85 ? -17.375 -15.789 -17.312 1 97.19 85 LEU A C 1
ATOM 691 O O . LEU A 1 85 ? -17.531 -16.781 -16.609 1 97.19 85 LEU A O 1
ATOM 695 N N . ASP A 1 86 ? -18.203 -14.75 -17.328 1 97.25 86 ASP A N 1
ATOM 696 C CA . ASP A 1 86 ? -19.484 -14.75 -16.641 1 97.25 86 ASP A CA 1
ATOM 697 C C . ASP A 1 86 ? -19.312 -14.797 -15.133 1 97.25 86 ASP A C 1
ATOM 699 O O . ASP A 1 86 ? -20.047 -15.484 -14.43 1 97.25 86 ASP A O 1
ATOM 703 N N . LYS A 1 87 ? -18.234 -14.227 -14.664 1 97.69 87 LYS A N 1
ATOM 704 C CA . LYS A 1 87 ? -18 -14.07 -13.234 1 97.69 87 LYS A CA 1
ATOM 705 C C . LYS A 1 87 ? -18.625 -12.781 -12.711 1 97.69 87 LYS A C 1
ATOM 707 O O . LYS A 1 87 ? -17.906 -11.898 -12.219 1 97.69 87 LYS A O 1
ATOM 712 N N . VAL A 1 88 ? -19.906 -12.703 -12.711 1 96.69 88 VAL A N 1
ATOM 713 C CA . VAL A 1 88 ? -20.672 -11.477 -12.508 1 96.69 88 VAL A CA 1
ATOM 714 C C . VAL A 1 88 ? -20.438 -10.953 -11.094 1 96.69 88 VAL A C 1
ATOM 716 O O . VAL A 1 88 ? -20.156 -9.773 -10.898 1 96.69 88 VAL A O 1
ATOM 719 N N . GLU A 1 89 ? -20.547 -11.859 -10.133 1 97.06 89 GLU A N 1
ATOM 720 C CA . GLU A 1 89 ? -20.438 -11.438 -8.742 1 97.06 89 GLU A CA 1
ATOM 721 C C . GLU A 1 89 ? -19.016 -10.984 -8.414 1 97.06 89 GLU A C 1
ATOM 723 O O . GLU A 1 89 ? -18.812 -10 -7.699 1 97.06 89 GLU A O 1
ATOM 728 N N . LEU A 1 90 ? -18.078 -11.719 -8.938 1 98.12 90 LEU A N 1
ATOM 729 C CA . LEU A 1 90 ? -16.688 -11.367 -8.734 1 98.12 90 LEU A CA 1
ATOM 730 C C . LEU A 1 90 ? -16.359 -10.031 -9.391 1 98.12 90 LEU A C 1
ATOM 732 O O . LEU A 1 90 ? -15.633 -9.211 -8.82 1 98.12 90 LEU A O 1
ATOM 736 N N . ASN A 1 91 ? -16.859 -9.789 -10.516 1 98.06 91 ASN A N 1
ATOM 737 C CA . ASN A 1 91 ? -16.672 -8.547 -11.25 1 98.06 91 ASN A CA 1
ATOM 738 C C . ASN A 1 91 ? -17.281 -7.359 -10.516 1 98.06 91 ASN A C 1
ATOM 740 O O . ASN A 1 91 ? -16.688 -6.281 -10.453 1 98.06 91 ASN A O 1
ATOM 744 N N . LYS A 1 92 ? -18.438 -7.559 -10 1 97.75 92 LYS A N 1
ATOM 745 C CA . LYS A 1 92 ? -19.125 -6.52 -9.227 1 97.75 92 LYS A CA 1
ATOM 746 C C . LYS A 1 92 ? -18.328 -6.168 -7.973 1 97.75 92 LYS A C 1
ATOM 748 O O . LYS A 1 92 ? -18.141 -4.988 -7.66 1 97.75 92 LYS A O 1
ATOM 753 N N . SER A 1 93 ? -17.844 -7.148 -7.328 1 98.38 93 SER A N 1
ATOM 754 C CA . SER A 1 93 ? -17.016 -6.926 -6.148 1 98.38 93 SER A CA 1
ATOM 755 C C . SER A 1 93 ? -15.742 -6.168 -6.508 1 98.38 93 SER A C 1
ATOM 757 O O . SER A 1 93 ? -15.32 -5.266 -5.777 1 98.38 93 SER A O 1
ATOM 759 N N . PHE A 1 94 ? -15.188 -6.566 -7.637 1 98.5 94 PHE A N 1
ATOM 760 C CA . PHE A 1 94 ? -13.977 -5.902 -8.109 1 98.5 94 PHE A CA 1
ATOM 761 C C . PHE A 1 94 ? -14.227 -4.414 -8.328 1 98.5 94 PHE A C 1
ATOM 763 O O . PHE A 1 94 ? -13.422 -3.576 -7.918 1 98.5 94 PHE A O 1
ATOM 770 N N . LYS A 1 95 ? -15.328 -4.121 -8.914 1 98.06 95 LYS A N 1
ATOM 771 C CA . LYS A 1 95 ? -15.695 -2.732 -9.164 1 98.06 95 LYS A CA 1
ATOM 772 C C . LYS A 1 95 ? -15.883 -1.969 -7.859 1 98.06 95 LYS A C 1
ATOM 774 O O . LYS A 1 95 ? -15.398 -0.845 -7.715 1 98.06 95 LYS A O 1
ATOM 779 N N . TYR A 1 96 ? -16.531 -2.551 -6.898 1 98.62 96 TYR A N 1
ATOM 780 C CA . TYR A 1 96 ? -16.781 -1.91 -5.613 1 98.62 96 TYR A CA 1
ATOM 781 C C . TYR A 1 96 ? -15.484 -1.597 -4.891 1 98.62 96 TYR A C 1
ATOM 783 O O . TYR A 1 96 ? -15.273 -0.471 -4.434 1 98.62 96 TYR A O 1
ATOM 791 N N . PHE A 1 97 ? -14.586 -2.527 -4.824 1 98.75 97 PHE A N 1
ATOM 792 C CA . PHE A 1 97 ? -13.352 -2.34 -4.07 1 98.75 97 PHE A CA 1
ATOM 793 C C . PHE A 1 97 ? -12.406 -1.397 -4.809 1 98.75 97 PHE A C 1
ATOM 795 O O . PHE A 1 97 ? -11.695 -0.608 -4.18 1 98.75 97 PHE A O 1
ATOM 802 N N . ASN A 1 98 ? -12.422 -1.523 -6.102 1 98.44 98 ASN A N 1
ATOM 803 C CA . ASN A 1 98 ? -11.641 -0.571 -6.879 1 98.44 98 ASN A CA 1
ATOM 804 C C . ASN A 1 98 ? -12.078 0.865 -6.617 1 98.44 98 ASN A C 1
ATOM 806 O O . ASN A 1 98 ? -11.242 1.754 -6.438 1 98.44 98 ASN A O 1
ATOM 810 N N . LYS A 1 99 ? -13.375 1.119 -6.645 1 98.31 99 LYS A N 1
ATOM 811 C CA . LYS A 1 99 ? -13.914 2.443 -6.352 1 98.31 99 LYS A CA 1
ATOM 812 C C . LYS A 1 99 ? -13.57 2.869 -4.926 1 98.31 99 LYS A C 1
ATOM 814 O O . LYS A 1 99 ? -13.281 4.039 -4.672 1 98.31 99 LYS A O 1
ATOM 819 N N . ALA A 1 100 ? -13.641 1.921 -3.998 1 98.25 100 ALA A N 1
ATOM 820 C CA . ALA A 1 100 ? -13.312 2.225 -2.607 1 98.25 100 ALA A CA 1
ATOM 821 C C . ALA A 1 100 ? -11.852 2.664 -2.475 1 98.25 100 ALA A C 1
ATOM 823 O O . ALA A 1 100 ? -11.555 3.623 -1.76 1 98.25 100 ALA A O 1
ATOM 824 N N . ILE A 1 101 ? -10.953 1.972 -3.164 1 98.19 101 ILE A N 1
ATOM 825 C CA . ILE A 1 101 ? -9.531 2.318 -3.145 1 98.19 101 ILE A CA 1
ATOM 826 C C . ILE A 1 101 ? -9.336 3.723 -3.711 1 98.19 101 ILE A C 1
ATOM 828 O O . ILE A 1 101 ? -8.555 4.512 -3.18 1 98.19 101 ILE A O 1
ATOM 832 N N . ASN A 1 102 ? -10.055 4.039 -4.754 1 96.81 102 ASN A N 1
ATOM 833 C CA . ASN A 1 102 ? -10 5.375 -5.332 1 96.81 102 ASN A CA 1
ATOM 834 C C . ASN A 1 102 ? -10.461 6.438 -4.34 1 96.81 102 ASN A C 1
ATOM 836 O O . ASN A 1 102 ? -9.883 7.527 -4.281 1 96.81 102 ASN A O 1
ATOM 840 N N . VAL A 1 103 ? -11.469 6.125 -3.619 1 96.38 103 VAL A N 1
ATOM 841 C CA . VAL A 1 103 ? -11.984 7.066 -2.629 1 96.38 103 VAL A CA 1
ATOM 842 C C . VAL A 1 103 ? -10.953 7.266 -1.519 1 96.38 103 VAL A C 1
ATOM 844 O O . VAL A 1 103 ? -10.781 8.375 -1.018 1 96.38 103 VAL A O 1
ATOM 847 N N . LEU A 1 104 ? -10.258 6.207 -1.079 1 95.44 104 LEU A N 1
ATOM 848 C CA . LEU A 1 104 ? -9.211 6.316 -0.07 1 95.44 104 LEU A CA 1
ATOM 849 C C . LEU A 1 104 ? -8.094 7.238 -0.544 1 95.44 104 LEU A C 1
ATOM 851 O O . LEU A 1 104 ? -7.508 7.977 0.254 1 95.44 104 LEU A O 1
ATOM 855 N N . LYS A 1 105 ? -7.84 7.227 -1.876 1 94.19 105 LYS A N 1
ATOM 856 C CA . LYS A 1 105 ? -6.734 7.996 -2.438 1 94.19 105 LYS A CA 1
ATOM 857 C C . LYS A 1 105 ? -7.152 9.445 -2.699 1 94.19 105 LYS A C 1
ATOM 859 O O . LYS A 1 105 ? -6.391 10.375 -2.422 1 94.19 105 LYS A O 1
ATOM 864 N N . HIS A 1 106 ? -8.461 9.617 -3.211 1 92.56 106 HIS A N 1
ATOM 865 C CA . HIS A 1 106 ? -8.805 10.914 -3.781 1 92.56 106 HIS A CA 1
ATOM 866 C C . HIS A 1 106 ? -9.945 11.57 -3.014 1 92.56 106 HIS A C 1
ATOM 868 O O . HIS A 1 106 ? -10.258 12.742 -3.244 1 92.56 106 HIS A O 1
ATOM 874 N N . GLY A 1 107 ? -10.578 10.805 -2.178 1 91.75 107 GLY A N 1
ATOM 875 C CA . GLY A 1 107 ? -11.688 11.375 -1.438 1 91.75 107 GLY A CA 1
ATOM 876 C C . GLY A 1 107 ? -12.977 11.438 -2.244 1 91.75 107 GLY A C 1
ATOM 877 O O . GLY A 1 107 ? -13.312 10.492 -2.955 1 91.75 107 GLY A O 1
ATOM 878 N N . LYS A 1 108 ? -13.664 12.508 -2.109 1 91.94 108 LYS A N 1
ATOM 879 C CA . LYS A 1 108 ? -14.953 12.656 -2.783 1 91.94 108 LYS A CA 1
ATOM 880 C C . LYS A 1 108 ? -14.766 12.883 -4.281 1 91.94 108 LYS A C 1
ATOM 882 O O . LYS A 1 108 ? -13.836 13.57 -4.699 1 91.94 108 LYS A O 1
ATOM 887 N N . GLY A 1 109 ? -15.617 12.336 -5.078 1 94.25 109 GLY A N 1
ATOM 888 C CA . GLY A 1 109 ? -15.648 12.406 -6.531 1 94.25 109 GLY A CA 1
ATOM 889 C C . GLY A 1 109 ? -16.531 11.344 -7.164 1 94.25 109 GLY A C 1
ATOM 890 O O . GLY A 1 109 ? -17.469 10.859 -6.535 1 94.25 109 GLY A O 1
ATOM 891 N N . ARG A 1 110 ? -16.25 11.023 -8.352 1 96.56 110 ARG A N 1
ATOM 892 C CA . ARG A 1 110 ? -17.094 10.109 -9.109 1 96.56 110 ARG A CA 1
ATOM 893 C C . ARG A 1 110 ? -17.156 8.742 -8.438 1 96.56 110 ARG A C 1
ATOM 895 O O . ARG A 1 110 ? -18.219 8.125 -8.375 1 96.56 110 ARG A O 1
ATOM 902 N N . SER A 1 111 ? -15.977 8.234 -7.965 1 97.31 111 SER A N 1
ATOM 903 C CA . SER A 1 111 ? -15.945 6.938 -7.305 1 97.31 111 SER A CA 1
ATOM 904 C C . SER A 1 111 ? -16.781 6.949 -6.027 1 97.31 111 SER A C 1
ATOM 906 O O . SER A 1 111 ? -17.5 5.984 -5.738 1 97.31 111 SER A O 1
ATOM 908 N N . TYR A 1 112 ? -16.703 7.984 -5.297 1 96.44 112 TYR A N 1
ATOM 909 C CA . TYR A 1 112 ? -17.5 8.109 -4.082 1 96.44 112 TYR A CA 1
ATOM 910 C C . TYR A 1 112 ? -18.984 8.148 -4.406 1 96.44 112 TYR A C 1
ATOM 912 O O . TYR A 1 112 ? -19.797 7.469 -3.758 1 96.44 112 TYR A O 1
ATOM 920 N N . ASP A 1 113 ? -19.344 8.938 -5.398 1 97.62 113 ASP A N 1
ATOM 921 C CA . ASP A 1 113 ? -20.75 9.023 -5.82 1 97.62 113 ASP A CA 1
ATOM 922 C C . ASP A 1 113 ? -21.297 7.652 -6.188 1 97.62 113 ASP A C 1
ATOM 924 O O . ASP A 1 113 ? -22.422 7.309 -5.824 1 97.62 113 ASP A O 1
ATOM 928 N N . PHE A 1 114 ? -20.516 6.93 -6.906 1 98.12 114 PHE A N 1
ATOM 929 C CA . PHE A 1 114 ? -20.906 5.578 -7.293 1 98.12 114 PHE A CA 1
ATOM 930 C C . PHE A 1 114 ? -21.172 4.719 -6.062 1 98.12 114 PHE A C 1
ATOM 932 O O . PHE A 1 114 ? -22.156 3.988 -6.012 1 98.12 114 PHE A O 1
ATOM 939 N N . LEU A 1 115 ? -20.266 4.801 -5.062 1 97.81 115 LEU A N 1
ATOM 940 C CA . LEU A 1 115 ? -20.422 4 -3.855 1 97.81 115 LEU A CA 1
ATOM 941 C C . LEU A 1 115 ? -21.656 4.414 -3.078 1 97.81 115 LEU A C 1
ATOM 943 O O . LEU A 1 115 ? -22.359 3.568 -2.521 1 97.81 115 LEU A O 1
ATOM 947 N N . VAL A 1 116 ? -21.922 5.691 -3.045 1 97.19 116 VAL A N 1
ATOM 948 C CA . VAL A 1 116 ? -23.094 6.199 -2.354 1 97.19 116 VAL A CA 1
ATOM 949 C C . VAL A 1 116 ? -24.359 5.652 -3.02 1 97.19 116 VAL A C 1
ATOM 951 O O . VAL A 1 116 ? -25.281 5.199 -2.338 1 97.19 116 VAL A O 1
ATOM 954 N N . GLU A 1 117 ? -24.391 5.707 -4.324 1 97.75 117 GLU A N 1
ATOM 955 C CA . GLU A 1 117 ? -25.547 5.23 -5.09 1 97.75 117 GLU A CA 1
ATOM 956 C C . GLU A 1 117 ? -25.781 3.74 -4.859 1 97.75 117 GLU A C 1
ATOM 958 O O . GLU A 1 117 ? -26.906 3.262 -4.977 1 97.75 117 GLU A O 1
ATOM 963 N N . ASN A 1 118 ? -24.734 3.018 -4.484 1 97.75 118 ASN A N 1
ATOM 964 C CA . ASN A 1 118 ? -24.828 1.571 -4.316 1 97.75 118 ASN A CA 1
ATOM 965 C C . ASN A 1 118 ? -24.656 1.166 -2.855 1 97.75 118 ASN A C 1
ATOM 967 O O . ASN A 1 118 ? -24.297 0.021 -2.562 1 97.75 118 ASN A O 1
ATOM 971 N N . SER A 1 119 ? -24.844 2.07 -1.963 1 95.75 119 SER A N 1
ATOM 972 C CA . SER A 1 119 ? -2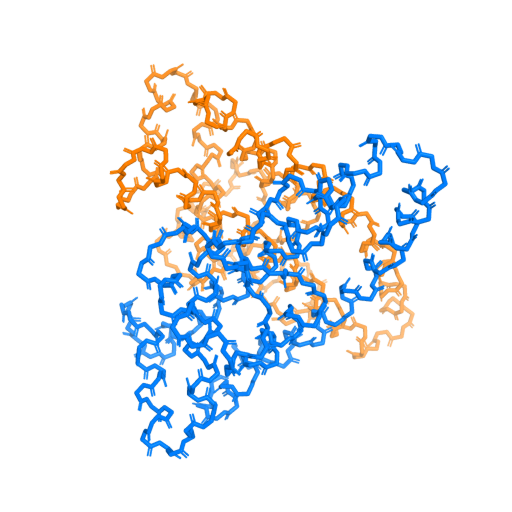4.5 1.901 -0.556 1 95.75 119 SER A CA 1
ATOM 973 C C . SER A 1 119 ? -25.203 0.694 0.049 1 95.75 119 SER A C 1
ATOM 975 O O . SER A 1 119 ? -24.656 0.028 0.932 1 95.75 119 SER A O 1
ATOM 977 N N . ASN A 1 120 ? -26.344 0.292 -0.431 1 95.88 120 ASN A N 1
ATOM 978 C CA . ASN A 1 120 ? -27.125 -0.806 0.119 1 95.88 120 ASN A CA 1
ATOM 979 C C . ASN A 1 120 ? -26.578 -2.162 -0.322 1 95.88 120 ASN A C 1
ATOM 981 O O . ASN A 1 120 ? -26.906 -3.191 0.27 1 95.88 120 ASN A O 1
ATOM 985 N N . SER A 1 121 ? -25.719 -2.223 -1.26 1 97.06 121 SER A N 1
ATOM 986 C CA . SER A 1 121 ? -25.234 -3.477 -1.829 1 97.06 121 SER A CA 1
ATOM 987 C C . SER A 1 121 ? -23.75 -3.689 -1.514 1 97.06 121 SER A C 1
ATOM 989 O O . SER A 1 121 ? -23.219 -4.773 -1.742 1 97.06 121 SER A O 1
ATOM 991 N N . LEU A 1 122 ? -23.109 -2.744 -0.945 1 97.75 122 LEU A N 1
ATOM 992 C CA . LEU A 1 122 ? -21.672 -2.791 -0.735 1 97.75 122 LEU A CA 1
ATOM 993 C C . LEU A 1 122 ? -21.312 -3.801 0.351 1 97.75 122 LEU A C 1
ATOM 995 O O . LEU A 1 122 ? -22.016 -3.91 1.358 1 97.75 122 LEU A O 1
ATOM 999 N N . PRO A 1 123 ? -20.266 -4.543 0.152 1 97.38 123 PRO A N 1
ATOM 1000 C CA . PRO A 1 123 ? -19.797 -5.473 1.185 1 97.38 123 PRO A CA 1
ATOM 1001 C C . PRO A 1 123 ? -19 -4.781 2.283 1 97.38 123 PRO A C 1
ATOM 1003 O O . PRO A 1 123 ? -18.406 -5.453 3.137 1 97.38 123 PRO A O 1
ATOM 1006 N N . PHE A 1 124 ? -18.828 -3.488 2.285 1 96.88 124 PHE A N 1
ATOM 1007 C CA . PHE A 1 124 ? -18.125 -2.676 3.277 1 96.88 124 PHE A CA 1
ATOM 1008 C C . PHE A 1 124 ? -18.906 -1.397 3.572 1 96.88 124 PHE A C 1
ATOM 1010 O O . PHE A 1 124 ? -19.844 -1.054 2.848 1 96.88 124 PHE A O 1
ATOM 1017 N N . ARG A 1 125 ? -18.531 -0.66 4.605 1 94.19 125 ARG A N 1
ATOM 1018 C CA . ARG A 1 125 ? -19.234 0.538 5.031 1 94.19 125 ARG A CA 1
ATOM 1019 C C . ARG A 1 125 ? -18.562 1.798 4.5 1 94.19 125 ARG A C 1
ATOM 1021 O O . ARG A 1 125 ? -17.344 1.887 4.473 1 94.19 125 ARG A O 1
ATOM 1028 N N . ILE A 1 126 ? -19.359 2.768 4.102 1 94.88 126 ILE A N 1
ATOM 1029 C CA . ILE A 1 126 ? -18.875 4.082 3.693 1 94.88 126 ILE A CA 1
ATOM 1030 C C . ILE A 1 126 ? -19.594 5.168 4.496 1 94.88 126 ILE A C 1
ATOM 1032 O O . ILE A 1 126 ? -20.672 4.934 5.047 1 94.88 126 ILE A O 1
ATOM 1036 N N . GLN A 1 127 ? -18.953 6.195 4.648 1 91.62 127 GLN A N 1
ATOM 1037 C CA . GLN A 1 127 ? -19.594 7.359 5.238 1 91.62 127 GLN A CA 1
ATOM 1038 C C . GLN A 1 127 ? -20.516 8.055 4.23 1 91.62 127 GLN A C 1
ATOM 1040 O O . GLN A 1 127 ? -20.047 8.508 3.182 1 91.62 127 GLN A O 1
ATOM 1045 N N . LEU A 1 128 ? -21.672 8.148 4.57 1 92.56 128 LEU A N 1
ATOM 1046 C CA . LEU A 1 128 ? -22.641 8.773 3.676 1 92.56 128 LEU A CA 1
ATOM 1047 C C . LEU A 1 128 ? -22.641 10.289 3.855 1 92.56 128 LEU A C 1
ATOM 1049 O O . LEU A 1 128 ? -22.188 10.797 4.879 1 92.56 128 LEU A O 1
ATOM 1053 N N . PRO A 1 129 ? -23.031 11.086 2.873 1 87.44 129 PRO A N 1
ATOM 1054 C CA . PRO A 1 129 ? -23.016 12.547 2.924 1 87.44 129 PRO A CA 1
ATOM 1055 C C . PRO A 1 129 ? -23.672 13.109 4.18 1 87.44 129 PRO A C 1
ATOM 1057 O O . PRO A 1 129 ? -23.219 14.109 4.734 1 87.44 129 PRO A O 1
ATOM 1060 N N . ASN A 1 130 ? -24.594 12.484 4.738 1 81.44 130 ASN A N 1
ATOM 1061 C CA . ASN A 1 130 ? -25.328 13.023 5.875 1 81.44 130 ASN A CA 1
ATOM 1062 C C . ASN A 1 130 ? -24.828 12.445 7.195 1 81.44 130 ASN A C 1
ATOM 1064 O O . ASN A 1 130 ? -25.391 12.711 8.258 1 81.44 130 ASN A O 1
ATOM 1068 N N . GLU A 1 131 ? -23.672 11.812 7.02 1 77.5 131 GLU A N 1
ATOM 1069 C CA . GLU A 1 131 ? -23.125 11.195 8.219 1 77.5 131 GLU A CA 1
ATOM 1070 C C . GLU A 1 131 ? -21.844 11.906 8.664 1 77.5 131 GLU A C 1
ATOM 1072 O O . GLU A 1 131 ? -21.047 12.336 7.828 1 77.5 131 GLU A O 1
ATOM 1077 N N . ALA A 1 132 ? -21.844 12.273 9.836 1 62.84 132 ALA A N 1
ATOM 1078 C CA . ALA A 1 132 ? -20.688 13.016 10.336 1 62.84 132 ALA A CA 1
ATOM 1079 C C . ALA A 1 132 ? -19.516 12.078 10.617 1 62.84 132 ALA A C 1
ATOM 1081 O O . ALA A 1 132 ? -18.359 12.438 10.391 1 62.84 132 ALA A O 1
ATOM 1082 N N . PHE A 1 133 ? -19.781 10.891 11.211 1 61.69 133 PHE A N 1
ATOM 1083 C CA . PHE A 1 133 ? -18.719 9.969 11.609 1 61.69 133 PHE A CA 1
ATOM 1084 C C . PHE A 1 133 ? -19.172 8.523 11.469 1 61.69 133 PHE A C 1
ATOM 1086 O O . PHE A 1 133 ? -20.375 8.242 11.492 1 61.69 133 PHE A O 1
ATOM 1093 N N . PHE A 1 134 ? -18.25 7.641 10.984 1 53.34 134 PHE A N 1
ATOM 1094 C CA . PHE A 1 134 ? -18.656 6.238 10.992 1 53.34 134 PHE A CA 1
ATOM 1095 C C . PHE A 1 134 ? -19.234 5.852 12.344 1 53.34 134 PHE A C 1
ATOM 1097 O O . PHE A 1 134 ? -20.25 5.148 12.406 1 53.34 134 PHE A O 1
ATOM 1104 N N . ASN A 1 135 ? -18.406 6.199 13.477 1 51.22 135 ASN A N 1
ATOM 1105 C CA . ASN A 1 135 ? -18.953 5.941 14.805 1 51.22 135 ASN A CA 1
ATOM 1106 C C . ASN A 1 135 ? -19.078 7.227 15.617 1 51.22 135 ASN A C 1
ATOM 1108 O O . ASN A 1 135 ? -18.234 8.109 15.523 1 51.22 135 ASN A O 1
ATOM 1112 N N . GLU A 1 136 ? -20.266 7.469 16.203 1 43.59 136 GLU A N 1
ATOM 1113 C CA . GLU A 1 136 ? -20.484 8.508 17.219 1 43.59 136 GLU A CA 1
ATOM 1114 C C . GLU A 1 136 ? -19.359 8.5 18.25 1 43.59 136 GLU A C 1
ATOM 1116 O O . GLU A 1 136 ? -19.047 7.453 18.828 1 43.59 136 GLU A O 1
ATOM 1121 N N . GLY A 1 137 ? -18.547 9.617 18.422 1 44.78 137 GLY A N 1
ATOM 1122 C CA . GLY A 1 137 ? -17.422 9.68 19.344 1 44.78 137 GLY A CA 1
ATOM 1123 C C . GLY A 1 137 ? -16.094 9.422 18.672 1 44.78 137 GLY A C 1
ATOM 1124 O O . GLY A 1 137 ? -15.07 9.258 19.344 1 44.78 137 GLY A O 1
ATOM 1125 N N . ASP A 1 138 ? -16.281 8.844 17.594 1 49.53 138 ASP A N 1
ATOM 1126 C CA . ASP A 1 138 ? -15.07 8.438 16.891 1 49.53 138 ASP A CA 1
ATOM 1127 C C . ASP A 1 138 ? -14.188 9.641 16.578 1 49.53 138 ASP A C 1
ATOM 1129 O O . ASP A 1 138 ? -14.617 10.586 15.922 1 49.53 138 ASP A O 1
ATOM 1133 N N . VAL A 1 139 ? -13.586 10.078 17.578 1 42.28 139 VAL A N 1
ATOM 1134 C CA . VAL A 1 139 ? -12.57 11.125 17.531 1 42.28 139 VAL A CA 1
ATOM 1135 C C . VAL A 1 139 ? -11.703 10.938 16.281 1 42.28 139 VAL A C 1
ATOM 1137 O O . VAL A 1 139 ? -10.695 11.633 16.109 1 42.28 139 VAL A O 1
ATOM 1140 N N . SER A 1 140 ? -11.633 9.719 15.641 1 48.16 140 SER A N 1
ATOM 1141 C CA . SER A 1 140 ? -10.453 9.477 14.812 1 48.16 140 SER A CA 1
ATOM 1142 C C . SER A 1 140 ? -10.516 10.273 13.516 1 48.16 140 SER A C 1
ATOM 1144 O O . SER A 1 140 ? -11.461 10.133 12.742 1 48.16 140 SER A O 1
ATOM 1146 N N . GLU A 1 141 ? -10.07 11.453 13.562 1 47.69 141 GLU A N 1
ATOM 1147 C CA . GLU A 1 141 ? -9.836 12.43 12.5 1 47.69 141 GLU A CA 1
ATOM 1148 C C . GLU A 1 141 ? -9.383 11.75 11.211 1 47.69 141 GLU A C 1
ATOM 1150 O O . GLU A 1 141 ? -9.547 12.297 10.117 1 47.69 141 GLU A O 1
ATOM 1155 N N . VAL A 1 142 ? -8.531 10.828 11.305 1 53.06 142 VAL A N 1
ATOM 1156 C CA . VAL A 1 142 ? -8.133 10.344 9.984 1 53.06 142 VAL A CA 1
ATOM 1157 C C . VAL A 1 142 ? -9.344 9.766 9.266 1 53.06 142 VAL A C 1
ATOM 1159 O O . VAL A 1 142 ? -9.844 8.703 9.641 1 53.06 142 VAL A O 1
ATOM 1162 N N . VAL A 1 143 ? -10.383 10.625 9.008 1 57.78 143 VAL A N 1
ATOM 1163 C CA . VAL A 1 143 ? -11.68 10.289 8.438 1 57.78 143 VAL A CA 1
ATOM 1164 C C . VAL A 1 143 ? -11.492 9.773 7.012 1 57.78 143 VAL A C 1
ATOM 1166 O O . VAL A 1 143 ? -10.977 10.484 6.148 1 57.78 143 VAL A O 1
ATOM 1169 N N . THR A 1 144 ? -11.414 8.516 6.98 1 77.25 144 THR A N 1
ATOM 1170 C CA . THR A 1 144 ? -11.586 7.98 5.633 1 77.25 144 THR A CA 1
ATOM 1171 C C . THR A 1 144 ? -13.07 7.809 5.309 1 77.25 144 THR A C 1
ATOM 1173 O O . THR A 1 144 ? -13.875 7.531 6.203 1 77.25 144 THR A O 1
ATOM 1176 N N . LEU A 1 145 ? -13.477 8.133 4.129 1 90.31 145 LEU A N 1
ATOM 1177 C CA . LEU A 1 145 ? -14.836 7.949 3.639 1 90.31 145 LEU A CA 1
ATOM 1178 C C . LEU A 1 145 ? -15.188 6.469 3.561 1 90.31 145 LEU A C 1
ATOM 1180 O O . LEU A 1 145 ? -16.359 6.113 3.416 1 90.31 145 LEU A O 1
ATOM 1184 N N . ILE A 1 146 ? -14.188 5.602 3.693 1 94.81 146 ILE A N 1
ATOM 1185 C CA . ILE A 1 146 ? -14.328 4.152 3.742 1 94.81 146 ILE A CA 1
ATOM 1186 C C . ILE A 1 146 ? -13.969 3.645 5.137 1 94.81 146 ILE A C 1
ATOM 1188 O O . ILE A 1 146 ? -12.969 4.066 5.719 1 94.81 146 ILE A O 1
ATOM 1192 N N . ASP A 1 147 ? -14.766 2.852 5.805 1 92.94 147 ASP A N 1
ATOM 1193 C CA . ASP A 1 147 ? -14.391 2.184 7.047 1 92.94 147 ASP A CA 1
ATOM 1194 C C . ASP A 1 147 ? -13.391 1.059 6.785 1 92.94 147 ASP A C 1
ATOM 1196 O O . ASP A 1 147 ? -13.781 -0.073 6.492 1 92.94 147 ASP A O 1
ATOM 1200 N N . VAL A 1 148 ? -12.156 1.38 6.996 1 93.94 148 VAL A N 1
ATOM 1201 C CA . VAL A 1 148 ? -11.086 0.434 6.691 1 93.94 148 VAL A CA 1
ATOM 1202 C C . VAL A 1 148 ? -10.781 -0.413 7.922 1 93.94 148 VAL A C 1
ATOM 1204 O O . VAL A 1 148 ? -9.719 -0.26 8.539 1 93.94 148 VAL A O 1
ATOM 1207 N N . ASP A 1 149 ? -11.633 -1.345 8.172 1 91.75 149 ASP A N 1
ATOM 1208 C CA . ASP A 1 149 ? -11.398 -2.279 9.273 1 91.75 149 ASP A CA 1
ATOM 1209 C C . ASP A 1 149 ? -10.719 -3.551 8.773 1 91.75 149 ASP A C 1
ATOM 1211 O O . ASP A 1 149 ? -10.312 -3.631 7.613 1 91.75 149 ASP A O 1
ATOM 1215 N N . ASP A 1 150 ? -10.492 -4.57 9.656 1 93.56 150 ASP A N 1
ATOM 1216 C CA . ASP A 1 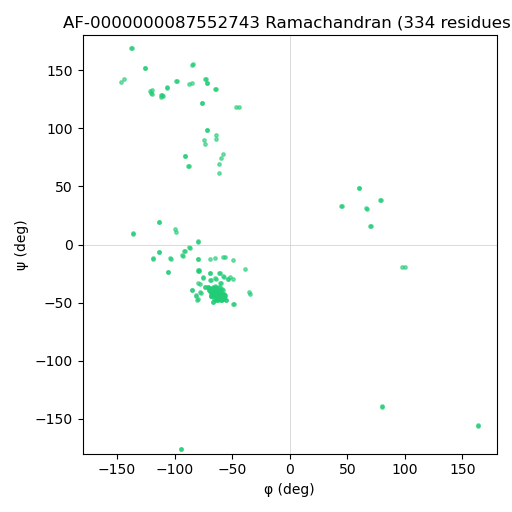150 ? -9.797 -5.801 9.305 1 93.56 150 ASP A CA 1
ATOM 1217 C C . ASP A 1 150 ? -10.508 -6.535 8.172 1 93.56 150 ASP A C 1
ATOM 1219 O O . ASP A 1 150 ? -9.859 -7.086 7.277 1 93.56 150 ASP A O 1
ATOM 1223 N N . ARG A 1 151 ? -11.805 -6.57 8.273 1 95.5 151 ARG A N 1
ATOM 1224 C CA . ARG A 1 151 ? -12.578 -7.281 7.266 1 95.5 151 ARG A CA 1
ATOM 1225 C C . ARG A 1 151 ? -12.391 -6.652 5.887 1 95.5 151 ARG A C 1
ATOM 1227 O O . ARG A 1 151 ? -12.234 -7.363 4.891 1 95.5 151 ARG A O 1
ATOM 1234 N N . PHE A 1 152 ? -12.461 -5.32 5.812 1 97.19 152 PHE A N 1
ATOM 1235 C CA . PHE A 1 152 ? -12.258 -4.629 4.543 1 97.19 152 PHE A CA 1
ATOM 1236 C C . PHE A 1 152 ? -10.914 -5.012 3.926 1 97.19 152 PHE A C 1
ATOM 1238 O O . PHE A 1 152 ? -10.844 -5.336 2.738 1 97.19 152 PHE A O 1
ATOM 1245 N N . VAL A 1 153 ? -9.82 -4.992 4.703 1 97.75 153 VAL A N 1
ATOM 1246 C CA . VAL A 1 153 ? -8.477 -5.258 4.211 1 97.75 153 VAL A CA 1
ATOM 1247 C C . VAL A 1 153 ? -8.359 -6.715 3.77 1 97.75 153 VAL A C 1
ATOM 1249 O O . VAL A 1 153 ? -7.809 -7.008 2.705 1 97.75 153 VAL A O 1
ATOM 1252 N N . LEU A 1 154 ? -8.906 -7.602 4.52 1 97 154 LEU A N 1
ATOM 1253 C CA . LEU A 1 154 ? -8.859 -9.016 4.184 1 97 154 LEU A CA 1
ATOM 1254 C C . LEU A 1 154 ? -9.664 -9.305 2.922 1 97 154 LEU A C 1
ATOM 1256 O O . LEU A 1 154 ? -9.273 -10.133 2.102 1 97 154 LEU A O 1
ATOM 1260 N N . ASP A 1 155 ? -10.781 -8.641 2.793 1 98 155 ASP A N 1
ATOM 1261 C CA . ASP A 1 155 ? -11.609 -8.805 1.601 1 98 155 ASP A CA 1
ATOM 1262 C C . ASP A 1 155 ? -10.875 -8.312 0.355 1 98 155 ASP A C 1
ATOM 1264 O O . ASP A 1 155 ? -11.055 -8.859 -0.734 1 98 155 ASP A O 1
ATOM 1268 N N . CYS A 1 156 ? -10.102 -7.254 0.481 1 98.19 156 CYS A N 1
ATOM 1269 C CA . CYS A 1 156 ? -9.266 -6.816 -0.627 1 98.19 156 CYS A CA 1
ATOM 1270 C C . CYS A 1 156 ? -8.312 -7.926 -1.065 1 98.19 156 CYS A C 1
ATOM 1272 O O . CYS A 1 156 ? -8.195 -8.211 -2.258 1 98.19 156 CYS A O 1
ATOM 1274 N N . ALA A 1 157 ? -7.672 -8.531 -0.073 1 97.69 157 ALA A N 1
ATOM 1275 C CA . ALA A 1 157 ? -6.715 -9.594 -0.371 1 97.69 157 ALA A CA 1
ATOM 1276 C C . ALA A 1 157 ? -7.41 -10.797 -1.005 1 97.69 157 ALA A C 1
ATOM 1278 O O . ALA A 1 157 ? -6.918 -11.359 -1.984 1 97.69 157 ALA A O 1
ATOM 1279 N N . LYS A 1 158 ? -8.531 -11.156 -0.448 1 97.31 158 LYS A N 1
ATOM 1280 C CA . LYS A 1 158 ? -9.289 -12.289 -0.964 1 97.31 158 LYS A CA 1
ATOM 1281 C C . LYS A 1 158 ? -9.75 -12.039 -2.396 1 97.31 158 LYS A C 1
ATOM 1283 O O . LYS A 1 158 ? -9.68 -12.938 -3.242 1 97.31 158 LYS A O 1
ATOM 1288 N N . LEU A 1 159 ? -10.242 -10.875 -2.648 1 98.12 159 LEU A N 1
ATOM 1289 C CA . LEU A 1 159 ? -10.688 -10.5 -3.984 1 98.12 159 LEU A CA 1
ATOM 1290 C C . LEU A 1 159 ? -9.562 -10.648 -4.996 1 98.12 159 LEU A C 1
ATOM 1292 O O . LEU A 1 159 ? -9.766 -11.195 -6.082 1 98.12 159 LEU A O 1
ATOM 1296 N N . ILE A 1 160 ? -8.375 -10.164 -4.668 1 97.38 160 ILE A N 1
ATOM 1297 C CA . ILE A 1 160 ? -7.207 -10.227 -5.539 1 97.38 160 ILE A CA 1
ATOM 1298 C C . ILE A 1 160 ? -6.852 -11.688 -5.812 1 97.38 160 ILE A C 1
ATOM 1300 O O . ILE A 1 160 ? -6.582 -12.07 -6.953 1 97.38 160 ILE A O 1
ATOM 1304 N N . GLU A 1 161 ? -6.875 -12.469 -4.777 1 96.19 161 GLU A N 1
ATOM 1305 C CA . GLU A 1 161 ? -6.613 -13.898 -4.93 1 96.19 161 GLU A CA 1
ATOM 1306 C C . GLU A 1 161 ? -7.625 -14.547 -5.871 1 96.19 161 GLU A C 1
ATOM 1308 O O . GLU A 1 161 ? -7.25 -15.305 -6.77 1 96.19 161 GLU A O 1
ATOM 1313 N N . ASP A 1 162 ? -8.906 -14.266 -5.672 1 96.94 162 ASP A N 1
ATOM 1314 C CA . ASP A 1 162 ? -9.969 -14.852 -6.477 1 96.94 162 ASP A CA 1
ATOM 1315 C C . ASP A 1 162 ? -9.844 -14.445 -7.941 1 96.94 162 ASP A C 1
ATOM 1317 O O . ASP A 1 162 ? -9.992 -15.273 -8.836 1 96.94 162 ASP A O 1
ATOM 1321 N N . ILE A 1 163 ? -9.617 -13.188 -8.156 1 97.38 163 ILE A N 1
ATOM 1322 C CA . ILE A 1 163 ? -9.484 -12.688 -9.523 1 97.38 163 ILE A CA 1
ATOM 1323 C C . ILE A 1 163 ? -8.273 -13.336 -10.195 1 97.38 163 ILE A C 1
ATOM 1325 O O . ILE A 1 163 ? -8.352 -13.75 -11.352 1 97.38 163 ILE A O 1
ATOM 1329 N N . SER A 1 164 ? -7.164 -13.375 -9.453 1 95.56 164 SER A N 1
ATOM 1330 C CA . SER A 1 164 ? -5.957 -13.992 -9.984 1 95.56 164 SER A CA 1
ATOM 1331 C C . SER A 1 164 ? -6.207 -15.445 -10.391 1 95.56 164 SER A C 1
ATOM 1333 O O . SER A 1 164 ? -5.715 -15.898 -11.422 1 95.56 164 SER A O 1
ATOM 1335 N N . ASN A 1 165 ? -6.898 -16.172 -9.562 1 94.56 165 ASN A N 1
ATOM 1336 C CA . ASN A 1 165 ? -7.219 -17.562 -9.852 1 94.56 165 ASN A CA 1
ATOM 1337 C C . ASN A 1 165 ? -8.109 -17.688 -11.086 1 94.56 165 ASN A C 1
ATOM 1339 O O . ASN A 1 165 ? -7.879 -18.547 -11.938 1 94.56 165 ASN A O 1
ATOM 1343 N N . GLU A 1 166 ? -9.109 -16.828 -11.164 1 95.94 166 GLU A N 1
ATOM 1344 C CA . GLU A 1 166 ? -10.055 -16.875 -12.281 1 95.94 166 GLU A CA 1
ATOM 1345 C C . GLU A 1 166 ? -9.367 -16.531 -13.602 1 95.94 166 GLU A C 1
ATOM 1347 O O . GLU A 1 166 ? -9.688 -17.094 -14.641 1 95.94 166 GLU A O 1
ATOM 1352 N N . LEU A 1 167 ? -8.484 -15.562 -13.531 1 94.81 167 LEU A N 1
ATOM 1353 C CA . LEU A 1 167 ? -7.832 -15.078 -14.742 1 94.81 167 LEU A CA 1
ATOM 1354 C C . LEU A 1 167 ? -6.531 -15.836 -15 1 94.81 167 LEU A C 1
ATOM 1356 O O . LEU A 1 167 ? -5.863 -15.609 -16 1 94.81 167 LEU A O 1
ATOM 1360 N N . LYS A 1 168 ? -6.117 -16.734 -14.047 1 91.69 168 LYS A N 1
ATOM 1361 C CA . LYS A 1 168 ? -4.926 -17.578 -14.156 1 91.69 168 LYS A CA 1
ATOM 1362 C C . LYS A 1 168 ? -3.668 -16.719 -14.297 1 91.69 168 LYS A C 1
ATOM 1364 O O . LYS A 1 168 ? -2.877 -16.922 -15.219 1 91.69 168 LYS A O 1
ATOM 1369 N N . ILE A 1 169 ? -3.625 -15.812 -13.445 1 87.56 169 ILE A N 1
ATOM 1370 C CA . ILE A 1 169 ? -2.459 -14.938 -13.414 1 87.56 169 ILE A CA 1
ATOM 1371 C C . ILE A 1 169 ? -1.749 -15.07 -12.07 1 87.56 169 ILE A C 1
ATOM 1373 O O . ILE A 1 169 ? -2.367 -15.438 -11.07 1 87.56 169 ILE A O 1
ATOM 1377 N N . MET B 1 1 ? -5.242 16.703 5.57 1 39 1 MET B N 1
ATOM 1378 C CA . MET B 1 1 ? -4.031 16.312 4.859 1 39 1 MET B CA 1
ATOM 1379 C C . MET B 1 1 ? -2.816 16.375 5.777 1 39 1 MET B C 1
ATOM 1381 O O . MET B 1 1 ? -1.838 15.648 5.57 1 39 1 MET B O 1
ATOM 1385 N N . HIS B 1 2 ? -2.871 17.312 6.746 1 48.72 2 HIS B N 1
ATOM 1386 C CA . HIS B 1 2 ? -1.871 17.625 7.762 1 48.72 2 HIS B CA 1
ATOM 1387 C C . HIS B 1 2 ? -1.56 16.391 8.617 1 48.72 2 HIS B C 1
ATOM 1389 O O . HIS B 1 2 ? -0.42 16.219 9.055 1 48.72 2 HIS B O 1
ATOM 1395 N N . LYS B 1 3 ? -2.48 15.367 8.375 1 73.62 3 LYS B N 1
ATOM 1396 C CA . LYS B 1 3 ? -2.516 14.289 9.359 1 73.62 3 LYS B CA 1
ATOM 1397 C C . LYS B 1 3 ? -1.803 13.047 8.836 1 73.62 3 LYS B C 1
ATOM 1399 O O . LYS B 1 3 ? -1.113 12.352 9.586 1 73.62 3 LYS B O 1
ATOM 1404 N N . PHE B 1 4 ? -1.553 13.133 7.5 1 79.12 4 PHE B N 1
ATOM 1405 C CA . PHE B 1 4 ? -0.907 11.953 6.938 1 79.12 4 PHE B CA 1
ATOM 1406 C C . PHE B 1 4 ? 0.589 11.969 7.227 1 79.12 4 PHE B C 1
ATOM 1408 O O . PHE B 1 4 ? 1.135 10.992 7.746 1 79.12 4 PHE B O 1
ATOM 1415 N N . SER B 1 5 ? 1.166 13.125 6.984 1 79.94 5 SER B N 1
ATOM 1416 C CA . SER B 1 5 ? 2.619 13.195 7.102 1 79.94 5 SER B CA 1
ATOM 1417 C C . SER B 1 5 ? 3.064 13.07 8.555 1 79.94 5 SER B C 1
ATOM 1419 O O . SER B 1 5 ? 4.156 12.57 8.828 1 79.94 5 SER B O 1
ATOM 1421 N N . GLU B 1 6 ? 2.184 13.414 9.391 1 82.75 6 GLU B N 1
ATOM 1422 C CA . GLU B 1 6 ? 2.504 13.336 10.812 1 82.75 6 GLU B CA 1
ATOM 1423 C C . GLU B 1 6 ? 2.389 11.906 11.328 1 82.75 6 GLU B C 1
ATOM 1425 O O . GLU B 1 6 ? 3.084 11.523 12.273 1 82.75 6 GLU B O 1
ATOM 1430 N N . LEU B 1 7 ? 1.627 11.227 10.594 1 89 7 LEU B N 1
ATOM 1431 C CA . LEU B 1 7 ? 1.274 9.922 11.148 1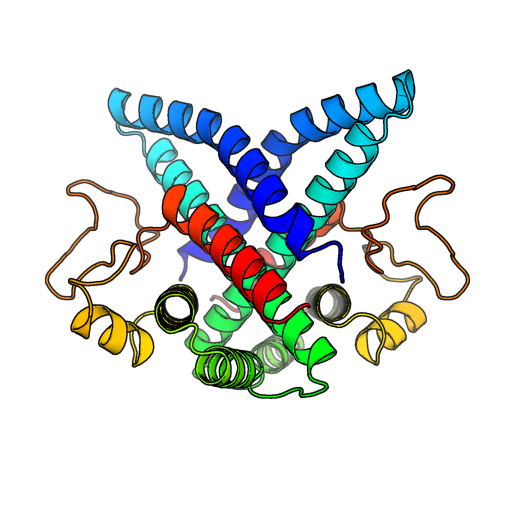 89 7 LEU B CA 1
ATOM 1432 C C . LEU B 1 7 ? 2.021 8.805 10.43 1 89 7 LEU B C 1
ATOM 1434 O O . LEU B 1 7 ? 2.234 7.73 10.992 1 89 7 LEU B O 1
ATOM 1438 N N . VAL B 1 8 ? 2.434 9.055 9.234 1 91.88 8 VAL B N 1
ATOM 1439 C CA . VAL B 1 8 ? 2.875 7.965 8.367 1 91.88 8 VAL B CA 1
ATOM 1440 C C . VAL B 1 8 ? 4.137 7.324 8.945 1 91.88 8 VAL B C 1
ATOM 1442 O O . VAL B 1 8 ? 4.262 6.098 8.969 1 91.88 8 VAL B O 1
ATOM 1445 N N . TYR B 1 9 ? 5.043 8.109 9.43 1 93.12 9 TYR B N 1
ATOM 1446 C CA . TYR B 1 9 ? 6.277 7.555 9.969 1 93.12 9 TYR B CA 1
ATOM 1447 C C . TYR B 1 9 ? 6.008 6.742 11.227 1 93.12 9 TYR B C 1
ATOM 1449 O O . TYR B 1 9 ? 6.492 5.617 11.367 1 93.12 9 TYR B O 1
ATOM 1457 N N . ARG B 1 10 ? 5.289 7.34 12.102 1 90.44 10 ARG B N 1
ATOM 1458 C CA . ARG B 1 10 ? 5.008 6.672 13.367 1 90.44 10 ARG B CA 1
ATOM 1459 C C . ARG B 1 10 ? 4.18 5.41 13.148 1 90.44 10 ARG B C 1
ATOM 1461 O O . ARG B 1 10 ? 4.438 4.375 13.773 1 90.44 10 ARG B O 1
ATOM 1468 N N . SER B 1 11 ? 3.168 5.5 12.32 1 90.56 11 SER B N 1
ATOM 1469 C CA . SER B 1 11 ? 2.334 4.348 12 1 90.56 11 SER B CA 1
ATOM 1470 C C . SER B 1 11 ? 3.168 3.203 11.43 1 90.56 11 SER B C 1
ATOM 1472 O O . SER B 1 11 ? 3.016 2.051 11.836 1 90.56 11 SER B O 1
ATOM 1474 N N . THR B 1 12 ? 4.062 3.594 10.555 1 93.5 12 THR B N 1
ATOM 1475 C CA . THR B 1 12 ? 4.922 2.598 9.922 1 93.5 12 THR B CA 1
ATOM 1476 C C . THR B 1 12 ? 5.883 1.987 10.938 1 93.5 12 THR B C 1
ATOM 1478 O O . THR B 1 12 ? 6.07 0.769 10.969 1 93.5 12 THR B O 1
ATOM 1481 N N . SER B 1 13 ? 6.449 2.803 11.766 1 92.81 13 SER B N 1
ATOM 1482 C CA . SER B 1 13 ? 7.395 2.348 12.773 1 92.81 13 SER B CA 1
ATOM 1483 C C . SER B 1 13 ? 6.746 1.349 13.727 1 92.81 13 SER B C 1
ATOM 1485 O O . SER B 1 13 ? 7.309 0.285 14 1 92.81 13 SER B O 1
ATOM 1487 N N . VAL B 1 14 ? 5.602 1.631 14.164 1 88.38 14 VAL B N 1
ATOM 1488 C CA . VAL B 1 14 ? 4.895 0.768 15.102 1 88.38 14 VAL B CA 1
ATOM 1489 C C . VAL B 1 14 ? 4.516 -0.544 14.422 1 88.38 14 VAL B C 1
ATOM 1491 O O . VAL B 1 14 ? 4.648 -1.619 15.008 1 88.38 14 VAL B O 1
ATOM 1494 N N . SER B 1 15 ? 4.012 -0.409 13.195 1 88.81 15 SER B N 1
ATOM 1495 C CA . SER B 1 15 ? 3.633 -1.608 12.461 1 88.81 15 SER B CA 1
ATOM 1496 C C . SER B 1 15 ? 4.82 -2.545 12.273 1 88.81 15 SER B C 1
ATOM 1498 O O . SER B 1 15 ? 4.699 -3.756 12.469 1 88.81 15 SER B O 1
ATOM 1500 N N . LEU B 1 16 ? 5.953 -2 11.898 1 91.5 16 LEU B N 1
ATOM 1501 C CA . LEU B 1 16 ? 7.152 -2.803 11.688 1 91.5 16 LEU B CA 1
ATOM 1502 C C . LEU B 1 16 ? 7.621 -3.438 12.992 1 91.5 16 LEU B C 1
ATOM 1504 O O . LEU B 1 16 ? 8.086 -4.578 13 1 91.5 16 LEU B O 1
ATOM 1508 N N . GLU B 1 17 ? 7.527 -2.707 14.055 1 89.88 17 GLU B N 1
ATOM 1509 C CA . GLU B 1 17 ? 7.918 -3.24 15.359 1 89.88 17 GLU B CA 1
ATOM 1510 C C . GLU B 1 17 ? 7.07 -4.453 15.734 1 89.88 17 GLU B C 1
ATOM 1512 O O . GLU B 1 17 ? 7.582 -5.422 16.297 1 89.88 17 GLU B O 1
ATOM 1517 N N . ARG B 1 18 ? 5.895 -4.398 15.398 1 84.56 18 ARG B N 1
ATOM 1518 C CA . ARG B 1 18 ? 4.988 -5.488 15.742 1 84.56 18 ARG B CA 1
ATOM 1519 C C . ARG B 1 18 ? 5.234 -6.703 14.852 1 84.56 18 ARG B C 1
ATOM 1521 O O . ARG B 1 18 ? 5.027 -7.84 15.281 1 84.56 18 ARG B O 1
ATOM 1528 N N . MET B 1 19 ? 5.699 -6.441 13.68 1 84.06 19 MET B N 1
ATOM 1529 C CA . MET B 1 19 ? 5.996 -7.535 12.766 1 84.06 19 MET B CA 1
ATOM 1530 C C . MET B 1 19 ? 7.336 -8.188 13.102 1 84.06 19 MET B C 1
ATOM 1532 O O . MET B 1 19 ? 7.59 -9.328 12.719 1 84.06 19 MET B O 1
ATOM 1536 N N . LYS B 1 20 ? 8.125 -7.422 13.781 1 86.12 20 LYS B N 1
ATOM 1537 C CA . LYS B 1 20 ? 9.484 -7.871 14.062 1 86.12 20 LYS B CA 1
ATOM 1538 C C . LYS B 1 20 ? 9.477 -9.172 14.867 1 86.12 20 LYS B C 1
ATOM 1540 O O . LYS B 1 20 ? 10.32 -10.039 14.648 1 86.12 20 LYS B O 1
ATOM 1545 N N . GLU B 1 21 ? 8.562 -9.273 15.797 1 80.94 21 GLU B N 1
ATOM 1546 C CA . GLU B 1 21 ? 8.469 -10.508 16.578 1 80.94 21 GLU B CA 1
ATOM 1547 C C . GLU B 1 21 ? 8.156 -11.703 15.695 1 80.94 21 GLU B C 1
ATOM 1549 O O . GLU B 1 21 ? 8.695 -12.797 15.898 1 80.94 21 GLU B O 1
ATOM 1554 N N . TRP B 1 22 ? 7.246 -11.484 14.766 1 82.75 22 TRP B N 1
ATOM 1555 C CA . TRP B 1 22 ? 6.926 -12.531 13.805 1 82.75 22 TRP B CA 1
ATOM 1556 C C . TRP B 1 22 ? 8.156 -12.922 12.992 1 82.75 22 TRP B C 1
ATOM 1558 O O . TRP B 1 22 ? 8.422 -14.109 12.797 1 82.75 22 TRP B O 1
ATOM 1568 N N . GLU B 1 23 ? 8.867 -11.969 12.562 1 86.38 23 GLU B N 1
ATOM 1569 C CA . GLU B 1 23 ? 10.07 -12.219 11.773 1 86.38 23 GLU B CA 1
ATOM 1570 C C . GLU B 1 23 ? 11.094 -13.023 12.578 1 86.38 23 GLU B C 1
ATOM 1572 O O . GLU B 1 23 ? 11.75 -13.914 12.039 1 86.38 23 GLU B O 1
ATOM 1577 N N . PHE B 1 24 ? 11.188 -12.648 13.805 1 86.38 24 PHE B N 1
ATOM 1578 C CA . PHE B 1 24 ? 12.125 -13.344 14.672 1 86.38 24 PHE B CA 1
ATOM 1579 C C . PHE B 1 24 ? 11.734 -14.805 14.844 1 86.38 24 PHE B C 1
ATOM 1581 O O . PHE B 1 24 ? 12.586 -15.695 14.781 1 86.38 24 PHE B O 1
ATOM 1588 N N . GLU B 1 25 ? 10.469 -14.992 15.031 1 85.94 25 GLU B N 1
ATOM 1589 C CA . GLU B 1 25 ? 9.969 -16.359 15.18 1 85.94 25 GLU B CA 1
ATOM 1590 C C . GLU B 1 25 ? 10.211 -17.172 13.914 1 85.94 25 GLU B C 1
ATOM 1592 O O . GLU B 1 25 ? 10.633 -18.328 13.984 1 85.94 25 GLU B O 1
ATOM 1597 N N . VAL B 1 26 ? 9.984 -16.609 12.828 1 86.75 26 VAL B N 1
ATOM 1598 C CA . VAL B 1 26 ? 10.141 -17.297 11.547 1 86.75 26 VAL B CA 1
ATOM 1599 C C . VAL B 1 26 ? 11.617 -17.594 11.289 1 86.75 26 VAL B C 1
ATOM 1601 O O . VAL B 1 26 ? 11.977 -18.688 10.836 1 86.75 26 VAL B O 1
ATOM 1604 N N . MET B 1 27 ? 12.453 -16.672 11.586 1 85 27 MET B N 1
ATOM 1605 C CA . MET B 1 27 ? 13.891 -16.844 11.375 1 85 27 MET B CA 1
ATOM 1606 C C . MET B 1 27 ? 14.445 -17.953 12.266 1 85 27 MET B C 1
ATOM 1608 O O . MET B 1 27 ? 15.32 -18.703 11.844 1 85 27 MET B O 1
ATOM 1612 N N . ARG B 1 28 ? 13.883 -17.938 13.477 1 86.75 28 ARG B N 1
ATOM 1613 C CA . ARG B 1 28 ? 14.305 -18.984 14.398 1 86.75 28 ARG B CA 1
ATOM 1614 C C . ARG B 1 28 ? 13.914 -20.375 13.875 1 86.75 28 ARG B C 1
ATOM 1616 O O . ARG B 1 28 ? 14.703 -21.312 13.945 1 86.75 28 ARG B O 1
ATOM 1623 N N . GLU B 1 29 ? 12.75 -20.438 13.352 1 84.94 29 GLU B N 1
ATOM 1624 C CA . GLU B 1 29 ? 12.273 -21.703 12.781 1 84.94 29 GLU B CA 1
ATOM 1625 C C . GLU B 1 29 ? 13.086 -22.094 11.547 1 84.94 29 GLU B C 1
ATOM 1627 O O . GLU B 1 29 ? 13.375 -23.266 11.328 1 84.94 29 GLU B O 1
ATOM 1632 N N . LEU B 1 30 ? 13.438 -21.141 10.75 1 83.25 30 LEU B N 1
ATOM 1633 C CA . LEU B 1 30 ? 14.203 -21.391 9.539 1 83.25 30 LEU B CA 1
ATOM 1634 C C . LEU B 1 30 ? 15.602 -21.891 9.867 1 83.25 30 LEU B C 1
ATOM 1636 O O . LEU B 1 30 ? 16.109 -22.812 9.211 1 83.25 30 LEU B O 1
ATOM 1640 N N . GLN B 1 31 ? 16.188 -21.344 10.812 1 81.81 31 GLN B N 1
ATOM 1641 C CA . GLN B 1 31 ? 17.547 -21.719 11.219 1 81.81 31 GLN B CA 1
ATOM 1642 C C . GLN B 1 31 ? 17.562 -23.109 11.844 1 81.81 31 GLN B C 1
ATOM 1644 O O . GLN B 1 31 ? 18.516 -23.859 11.664 1 81.81 31 GLN B O 1
ATOM 1649 N N . LYS B 1 32 ? 16.453 -23.484 12.484 1 83.81 32 LYS B N 1
ATOM 1650 C CA . LYS B 1 32 ? 16.391 -24.766 13.188 1 83.81 32 LYS B CA 1
ATOM 1651 C C . LYS B 1 32 ? 16.094 -25.906 12.219 1 83.81 32 LYS B C 1
ATOM 1653 O O . LYS B 1 32 ? 16.719 -26.969 12.297 1 83.81 32 LYS B O 1
ATOM 1658 N N . ASN B 1 33 ? 15.148 -25.75 11.266 1 79.25 33 ASN B N 1
ATOM 1659 C CA . ASN B 1 33 ? 14.703 -26.922 10.523 1 79.25 33 ASN B CA 1
ATOM 1660 C C . ASN B 1 33 ? 14.594 -26.625 9.031 1 79.25 33 ASN B C 1
ATOM 1662 O O . ASN B 1 33 ? 14.258 -27.516 8.242 1 79.25 33 ASN B O 1
ATOM 1666 N N . GLY B 1 34 ? 15.078 -25.516 8.656 1 68 34 GLY B N 1
ATOM 1667 C CA . GLY B 1 34 ? 14.977 -25.188 7.238 1 68 34 GLY B CA 1
ATOM 1668 C C . GLY B 1 34 ? 13.609 -25.5 6.656 1 68 34 GLY B C 1
ATOM 1669 O O . GLY B 1 34 ? 13.508 -25.953 5.516 1 68 34 GLY B O 1
ATOM 1670 N N . SER B 1 35 ? 12.648 -25.359 7.41 1 79.5 35 SER B N 1
ATOM 1671 C CA . SER B 1 35 ? 11.289 -25.75 7.059 1 79.5 35 SER B CA 1
ATOM 1672 C C . SER B 1 35 ? 10.75 -24.922 5.898 1 79.5 35 SER B C 1
ATOM 1674 O O . SER B 1 35 ? 11.016 -23.719 5.812 1 79.5 35 SER B O 1
ATOM 1676 N N . SER B 1 36 ? 10.18 -25.578 5.004 1 81.81 36 SER B N 1
ATOM 1677 C CA . SER B 1 36 ? 9.5 -24.953 3.871 1 81.81 36 SER B CA 1
ATOM 1678 C C . SER B 1 36 ? 8.477 -23.922 4.336 1 81.81 36 SER B C 1
ATOM 1680 O O . SER B 1 36 ? 8.281 -22.906 3.684 1 81.81 36 SER B O 1
ATOM 1682 N N . ILE B 1 37 ? 7.973 -24.172 5.434 1 82.12 37 ILE B N 1
ATOM 1683 C CA . ILE B 1 37 ? 6.984 -23.266 6 1 82.12 37 ILE B CA 1
ATOM 1684 C C . ILE B 1 37 ? 7.656 -21.969 6.41 1 82.12 37 ILE B C 1
ATOM 1686 O O . ILE B 1 37 ? 7.102 -20.875 6.191 1 82.12 37 ILE B O 1
ATOM 1690 N N . ALA B 1 38 ? 8.812 -22.047 6.938 1 84.62 38 ALA B N 1
ATOM 1691 C CA . ALA B 1 38 ? 9.547 -20.859 7.363 1 84.62 38 ALA B CA 1
ATOM 1692 C C . ALA B 1 38 ? 9.93 -20 6.168 1 84.62 38 ALA B C 1
ATOM 1694 O O . ALA B 1 38 ? 9.867 -18.766 6.242 1 84.62 38 ALA B O 1
ATOM 1695 N N . VAL B 1 39 ? 10.281 -20.625 5.105 1 83.44 39 VAL B N 1
ATOM 1696 C CA . VAL B 1 39 ? 10.625 -19.906 3.883 1 83.44 39 VAL B CA 1
ATOM 1697 C C . VAL B 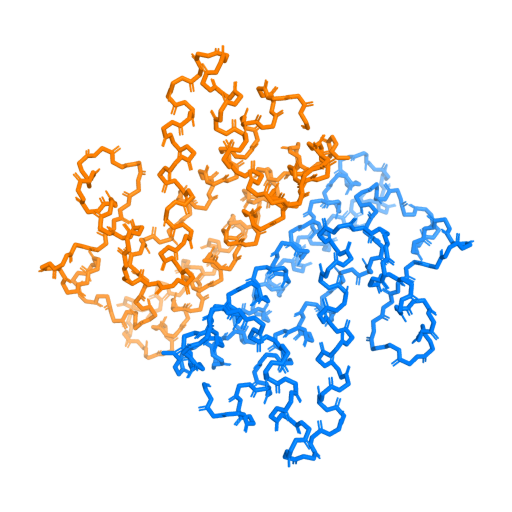1 39 ? 9.406 -19.156 3.359 1 83.44 39 VAL B C 1
ATOM 1699 O O . VAL B 1 39 ? 9.508 -17.984 2.998 1 83.44 39 VAL B O 1
ATOM 1702 N N . LYS B 1 40 ? 8.289 -19.797 3.381 1 84.44 40 LYS B N 1
ATOM 1703 C CA . LYS B 1 40 ? 7.051 -19.172 2.928 1 84.44 40 LYS B CA 1
ATOM 1704 C C . LYS B 1 40 ? 6.68 -18 3.818 1 84.44 40 LYS B C 1
ATOM 1706 O O . LYS B 1 40 ? 6.191 -16.969 3.33 1 84.44 40 LYS B O 1
ATOM 1711 N N . ASN B 1 41 ? 6.93 -18.172 5.051 1 86.94 41 ASN B N 1
ATOM 1712 C CA . ASN B 1 41 ? 6.637 -17.094 5.98 1 86.94 41 ASN B CA 1
ATOM 1713 C C . ASN B 1 41 ? 7.539 -15.883 5.742 1 86.94 41 ASN B C 1
ATOM 1715 O O . ASN B 1 41 ? 7.094 -14.742 5.852 1 86.94 41 ASN B O 1
ATOM 1719 N N . LEU B 1 42 ? 8.727 -16.125 5.414 1 85.56 42 LEU B N 1
ATOM 1720 C CA . LEU B 1 42 ? 9.641 -15.031 5.109 1 85.56 42 LEU B CA 1
ATOM 1721 C C . LEU B 1 42 ? 9.227 -14.32 3.83 1 85.56 42 LEU B C 1
ATOM 1723 O O . LEU B 1 42 ? 9.328 -13.094 3.74 1 85.56 42 LEU B O 1
ATOM 1727 N N . GLN B 1 43 ? 8.781 -15.078 2.898 1 87.19 43 GLN B N 1
ATOM 1728 C CA . GLN B 1 43 ? 8.281 -14.508 1.654 1 87.19 43 GLN B CA 1
ATOM 1729 C C . GLN B 1 43 ? 7.055 -13.633 1.907 1 87.19 43 GLN B C 1
ATOM 1731 O O . GLN B 1 43 ? 6.918 -12.562 1.31 1 87.19 43 GLN B O 1
ATOM 1736 N N . MET B 1 44 ? 6.227 -14.078 2.795 1 88.88 44 MET B N 1
ATOM 1737 C CA . MET B 1 44 ? 5.027 -13.32 3.141 1 88.88 44 MET B CA 1
ATOM 1738 C C . MET B 1 44 ? 5.395 -12 3.816 1 88.88 44 MET B C 1
ATOM 1740 O O . MET B 1 44 ? 4.781 -10.969 3.545 1 88.88 44 MET B O 1
ATOM 1744 N N . ILE B 1 45 ? 6.398 -12.055 4.605 1 89.44 45 ILE B N 1
ATOM 1745 C CA . ILE B 1 45 ? 6.832 -10.867 5.328 1 89.44 45 ILE B CA 1
ATOM 1746 C C . ILE B 1 45 ? 7.418 -9.852 4.348 1 89.44 45 ILE B C 1
ATOM 1748 O O . ILE B 1 45 ? 7.09 -8.664 4.406 1 89.44 45 ILE B O 1
ATOM 1752 N N . LYS B 1 46 ? 8.219 -10.312 3.445 1 88.75 46 LYS B N 1
ATOM 1753 C CA . LYS B 1 46 ? 8.828 -9.43 2.451 1 88.75 46 LYS B CA 1
ATOM 1754 C C . LYS B 1 46 ? 7.77 -8.828 1.533 1 88.75 46 LYS B C 1
ATOM 1756 O O . LYS B 1 46 ? 7.828 -7.637 1.217 1 88.75 46 LYS B O 1
ATOM 1761 N N . LEU B 1 47 ? 6.848 -9.641 1.155 1 91.44 47 LEU B N 1
ATOM 1762 C CA . LEU B 1 47 ? 5.75 -9.156 0.325 1 91.44 47 LEU B CA 1
ATOM 1763 C C . LEU B 1 47 ? 4.957 -8.078 1.057 1 91.44 47 LEU B C 1
ATOM 1765 O O . LEU B 1 47 ? 4.621 -7.047 0.473 1 91.44 47 LEU B O 1
ATOM 1769 N N . HIS B 1 48 ? 4.668 -8.352 2.275 1 92.62 48 HIS B N 1
ATOM 1770 C CA . HIS B 1 48 ? 3.893 -7.398 3.061 1 92.62 48 HIS B CA 1
ATOM 1771 C C . HIS B 1 48 ? 4.617 -6.062 3.178 1 92.62 48 HIS B C 1
ATOM 1773 O O . HIS B 1 48 ? 4 -5.004 3.047 1 92.62 48 HIS B O 1
ATOM 1779 N N . LYS B 1 49 ? 5.891 -6.145 3.393 1 93.88 49 LYS B N 1
ATOM 1780 C CA . LYS B 1 49 ? 6.68 -4.918 3.48 1 93.88 49 LYS B CA 1
ATOM 1781 C C . LYS B 1 49 ? 6.664 -4.16 2.156 1 93.88 49 LYS B C 1
ATOM 1783 O O . LYS B 1 49 ? 6.57 -2.93 2.141 1 93.88 49 LYS B O 1
ATOM 1788 N N . ALA B 1 50 ? 6.746 -4.887 1.076 1 95.31 50 ALA B N 1
ATOM 1789 C CA . ALA B 1 50 ? 6.66 -4.262 -0.241 1 95.31 50 ALA B CA 1
ATOM 1790 C C . ALA B 1 50 ? 5.305 -3.594 -0.443 1 95.31 50 ALA B C 1
ATOM 1792 O O . ALA B 1 50 ? 5.227 -2.477 -0.96 1 95.31 50 ALA B O 1
ATOM 1793 N N . ILE B 1 51 ? 4.266 -4.246 -0.009 1 96.25 51 ILE B N 1
ATOM 1794 C CA . ILE B 1 51 ? 2.912 -3.719 -0.129 1 96.25 51 ILE B CA 1
ATOM 1795 C C . ILE B 1 51 ? 2.797 -2.408 0.648 1 96.25 51 ILE B C 1
ATOM 1797 O O . ILE B 1 51 ? 2.229 -1.434 0.153 1 96.25 51 ILE B O 1
ATOM 1801 N N . ILE B 1 52 ? 3.354 -2.35 1.806 1 96.88 52 ILE B N 1
ATOM 1802 C CA . ILE B 1 52 ? 3.311 -1.153 2.639 1 96.88 52 ILE B CA 1
ATOM 1803 C C . ILE B 1 52 ? 4.039 -0.01 1.937 1 96.88 52 ILE B C 1
ATOM 1805 O O . ILE B 1 52 ? 3.514 1.099 1.829 1 96.88 52 ILE B O 1
ATOM 1809 N N . ALA B 1 53 ? 5.238 -0.287 1.438 1 97.69 53 ALA B N 1
ATOM 1810 C CA . ALA B 1 53 ? 6.027 0.745 0.766 1 97.69 53 ALA B CA 1
ATOM 1811 C C . ALA B 1 53 ? 5.293 1.283 -0.459 1 97.69 53 ALA B C 1
ATOM 1813 O O . ALA B 1 53 ? 5.18 2.498 -0.639 1 97.69 53 ALA B O 1
ATOM 1814 N N . ILE B 1 54 ? 4.785 0.406 -1.261 1 97.94 54 ILE B N 1
ATOM 1815 C CA . ILE B 1 54 ? 4.059 0.778 -2.469 1 97.94 54 ILE B CA 1
ATOM 1816 C C . ILE B 1 54 ? 2.816 1.584 -2.094 1 97.94 54 ILE B C 1
ATOM 1818 O O . ILE B 1 54 ? 2.512 2.598 -2.729 1 97.94 54 ILE B O 1
ATOM 1822 N N . GLY B 1 55 ? 2.125 1.115 -1.06 1 97.88 55 GLY B N 1
ATOM 1823 C CA . GLY B 1 55 ? 0.926 1.803 -0.608 1 97.88 55 GLY B CA 1
ATOM 1824 C C . GLY B 1 55 ? 1.197 3.209 -0.108 1 97.88 55 GLY B C 1
ATOM 1825 O O . GLY B 1 55 ? 0.43 4.133 -0.389 1 97.88 55 GLY B O 1
ATOM 1826 N N . MET B 1 56 ? 2.264 3.375 0.631 1 97.31 56 MET B N 1
ATOM 1827 C CA . MET B 1 56 ? 2.639 4.695 1.129 1 97.31 56 MET B CA 1
ATOM 1828 C C . MET B 1 56 ? 2.908 5.656 -0.025 1 97.31 56 MET B C 1
ATOM 1830 O O . MET B 1 56 ? 2.418 6.785 -0.025 1 97.31 56 MET B O 1
ATOM 1834 N N . PHE B 1 57 ? 3.629 5.219 -1.033 1 97.75 57 PHE B N 1
ATOM 1835 C CA . PHE B 1 57 ? 3.963 6.086 -2.156 1 97.75 57 PHE B CA 1
ATOM 1836 C C . PHE B 1 57 ? 2.732 6.363 -3.012 1 97.75 57 PHE B C 1
ATOM 1838 O O . PHE B 1 57 ? 2.582 7.461 -3.555 1 97.75 57 PHE B O 1
ATOM 1845 N N . SER B 1 58 ? 1.887 5.32 -3.123 1 96.75 58 SER B N 1
ATOM 1846 C CA . SER B 1 58 ? 0.652 5.516 -3.877 1 96.75 58 SER B CA 1
ATOM 1847 C C . SER B 1 58 ? -0.244 6.555 -3.209 1 96.75 58 SER B C 1
ATOM 1849 O O . SER B 1 58 ? -0.786 7.438 -3.877 1 96.75 58 SER B O 1
ATOM 1851 N N . LEU B 1 59 ? -0.41 6.441 -1.953 1 95.75 59 LEU B N 1
ATOM 1852 C CA . LEU B 1 59 ? -1.21 7.41 -1.215 1 95.75 59 LEU B CA 1
ATOM 1853 C C . LEU B 1 59 ? -0.562 8.789 -1.254 1 95.75 59 LEU B C 1
ATOM 1855 O O . LEU B 1 59 ? -1.25 9.797 -1.422 1 95.75 59 LEU B O 1
ATOM 1859 N N . PHE B 1 60 ? 0.732 8.891 -1.124 1 96.38 60 PHE B N 1
ATOM 1860 C CA . PHE B 1 60 ? 1.446 10.164 -1.158 1 96.38 60 PHE B CA 1
ATOM 1861 C C . PHE B 1 60 ? 1.262 10.852 -2.506 1 96.38 60 PHE B C 1
ATOM 1863 O O . PHE B 1 60 ? 1.087 12.07 -2.566 1 96.38 60 PHE B O 1
ATOM 1870 N N . GLU B 1 61 ? 1.349 10.031 -3.557 1 96.06 61 GLU B N 1
ATOM 1871 C CA . GLU B 1 61 ? 1.114 10.602 -4.883 1 96.06 61 GLU B CA 1
ATOM 1872 C C . GLU B 1 61 ? -0.264 11.25 -4.969 1 96.06 61 GLU B C 1
ATOM 1874 O O . GLU B 1 61 ? -0.413 12.328 -5.547 1 96.06 61 GLU B O 1
ATOM 1879 N N . SER B 1 62 ? -1.222 10.578 -4.441 1 93.44 62 SER B N 1
ATOM 1880 C CA . SER B 1 62 ? -2.58 11.109 -4.445 1 93.44 62 SER B CA 1
ATOM 1881 C C . SER B 1 62 ? -2.67 12.406 -3.65 1 93.44 62 SER B C 1
ATOM 1883 O O . SER B 1 62 ? -3.367 13.344 -4.051 1 93.44 62 SER B O 1
ATOM 1885 N N . ILE B 1 63 ? -2.025 12.453 -2.547 1 93.25 63 ILE B N 1
ATOM 1886 C CA . ILE B 1 63 ? -2.004 13.648 -1.711 1 93.25 63 ILE B CA 1
ATOM 1887 C C . ILE B 1 63 ? -1.356 14.797 -2.475 1 93.25 63 ILE B C 1
ATOM 1889 O O . ILE B 1 63 ? -1.868 15.922 -2.469 1 93.25 63 ILE B O 1
ATOM 1893 N N . LEU B 1 64 ? -0.278 14.492 -3.133 1 94.5 64 LEU B N 1
ATOM 1894 C CA . LEU B 1 64 ? 0.392 15.5 -3.939 1 94.5 64 LEU B CA 1
ATOM 1895 C C . LEU B 1 64 ? -0.508 15.977 -5.078 1 94.5 64 LEU B C 1
ATOM 1897 O O . LEU B 1 64 ? -0.547 17.172 -5.391 1 94.5 64 LEU B O 1
ATOM 1901 N N . GLN B 1 65 ? -1.179 15.016 -5.707 1 93.81 65 GLN B N 1
ATOM 1902 C CA . GLN B 1 65 ? -2.107 15.352 -6.781 1 93.81 65 GLN B CA 1
ATOM 1903 C C . GLN B 1 65 ? -3.182 16.328 -6.293 1 93.81 65 GLN B C 1
ATOM 1905 O O . GLN B 1 65 ? -3.498 17.297 -6.977 1 93.81 65 GLN B O 1
ATOM 1910 N N . ASN B 1 66 ? -3.732 16.062 -5.184 1 89.75 66 ASN B N 1
ATOM 1911 C CA . ASN B 1 66 ? -4.754 16.938 -4.609 1 89.75 66 ASN B CA 1
ATOM 1912 C C . ASN B 1 66 ? -4.188 18.297 -4.234 1 89.75 66 ASN B C 1
ATOM 1914 O O . ASN B 1 66 ? -4.82 19.328 -4.469 1 89.75 66 ASN B O 1
ATOM 1918 N N . ALA B 1 67 ? -3.021 18.312 -3.697 1 90.44 67 ALA B N 1
ATOM 1919 C CA . ALA B 1 67 ? -2.395 19.547 -3.232 1 90.44 67 ALA B CA 1
ATOM 1920 C C . ALA B 1 67 ? -2.016 20.438 -4.406 1 90.44 67 ALA B C 1
ATOM 1922 O O . ALA B 1 67 ? -2.131 21.672 -4.316 1 90.44 67 ALA B O 1
ATOM 1923 N N . PHE B 1 68 ? -1.586 19.797 -5.449 1 92.69 68 PHE B N 1
ATOM 1924 C CA . PHE B 1 68 ? -1.082 20.578 -6.574 1 92.69 68 PHE B CA 1
ATOM 1925 C C . PHE B 1 68 ? -2.188 20.828 -7.59 1 92.69 68 PHE B C 1
ATOM 1927 O O . PHE B 1 68 ? -2.043 21.688 -8.469 1 92.69 68 PHE B O 1
ATOM 1934 N N . GLY B 1 69 ? -3.303 20.219 -7.457 1 83.31 69 GLY B N 1
ATOM 1935 C CA . GLY B 1 69 ? -4.398 20.375 -8.406 1 83.31 69 GLY B CA 1
ATOM 1936 C C . GLY B 1 69 ? -4.113 19.734 -9.75 1 83.31 69 GLY B C 1
ATOM 1937 O O . GLY B 1 69 ? -4.625 20.188 -10.773 1 83.31 69 GLY B O 1
ATOM 1938 N N . GLU B 1 70 ? -3.125 18.875 -9.805 1 68.69 70 GLU B N 1
ATOM 1939 C CA . GLU B 1 70 ? -2.734 18.234 -11.055 1 68.69 70 GLU B CA 1
ATOM 1940 C C . GLU B 1 70 ? -2.838 16.719 -10.953 1 68.69 70 GLU B C 1
ATOM 1942 O O . GLU B 1 70 ? -2.389 16.125 -9.969 1 68.69 70 GLU B O 1
ATOM 1947 N N . GLU B 1 71 ? -3.463 16.25 -11.898 1 65.5 71 GLU B N 1
ATOM 1948 C CA . GLU B 1 71 ? -3.668 14.812 -11.891 1 65.5 71 GLU B CA 1
ATOM 1949 C C . GLU B 1 71 ? -2.41 14.07 -12.328 1 65.5 71 GLU B C 1
ATOM 1951 O O . GLU B 1 71 ? -2.145 12.961 -11.867 1 65.5 71 GLU B O 1
ATOM 1956 N N . SER B 1 72 ? -1.815 14.766 -13.188 1 69.75 72 SER B N 1
ATOM 1957 C CA . SER B 1 72 ? -0.716 14.016 -13.781 1 69.75 72 SER B CA 1
ATOM 1958 C C . SER B 1 72 ? 0.634 14.523 -13.281 1 69.75 72 SER B C 1
ATOM 1960 O O . SER B 1 72 ? 0.763 15.688 -12.906 1 69.75 72 SER B O 1
ATOM 1962 N N . TYR B 1 73 ? 1.549 13.68 -12.914 1 84.25 73 TYR B N 1
ATOM 1963 C CA . TYR B 1 73 ? 2.973 13.914 -12.711 1 84.25 73 TYR B CA 1
ATOM 1964 C C . TYR B 1 73 ? 3.223 14.586 -11.359 1 84.25 73 TYR B C 1
ATOM 1966 O O . TYR B 1 73 ? 3.971 15.562 -11.273 1 84.25 73 TYR B O 1
ATOM 1974 N N . ALA B 1 74 ? 2.459 14.141 -10.406 1 94.06 74 ALA B N 1
ATOM 1975 C CA . ALA B 1 74 ? 2.564 14.742 -9.078 1 94.06 74 ALA B CA 1
ATOM 1976 C C . ALA B 1 74 ? 3.979 14.602 -8.523 1 94.06 74 ALA B C 1
ATOM 1978 O O . ALA B 1 74 ? 4.52 15.539 -7.934 1 94.06 74 ALA B O 1
ATOM 1979 N N . PHE B 1 75 ? 4.586 13.539 -8.742 1 95.94 75 PHE B N 1
ATOM 1980 C CA . PHE B 1 75 ? 5.938 13.312 -8.25 1 95.94 75 PHE B CA 1
ATOM 1981 C C . PHE B 1 75 ? 6.938 14.203 -8.969 1 95.94 75 PHE B C 1
ATOM 1983 O O . PHE B 1 75 ? 7.855 14.742 -8.344 1 95.94 75 PHE B O 1
ATOM 1990 N N . GLU B 1 76 ? 6.723 14.344 -10.234 1 95.12 76 GLU B N 1
ATOM 1991 C CA . GLU B 1 76 ? 7.605 15.227 -10.992 1 95.12 76 GLU B CA 1
ATOM 1992 C C . GLU B 1 76 ? 7.477 16.672 -10.516 1 95.12 76 GLU B C 1
ATOM 1994 O O . GLU B 1 76 ? 8.477 17.375 -10.398 1 95.12 76 GLU B O 1
ATOM 1999 N N . GLU B 1 77 ? 6.273 17.062 -10.297 1 95.19 77 GLU B N 1
ATOM 2000 C CA . GLU B 1 77 ? 6.043 18.422 -9.781 1 95.19 77 GLU B CA 1
ATOM 2001 C C . GLU B 1 77 ? 6.684 18.594 -8.414 1 95.19 77 GLU B C 1
ATOM 2003 O O . GLU B 1 77 ? 7.266 19.656 -8.125 1 95.19 77 GLU B O 1
ATOM 2008 N N . ALA B 1 78 ? 6.559 17.625 -7.574 1 96.56 78 ALA B N 1
ATOM 2009 C CA . ALA B 1 78 ? 7.188 17.688 -6.254 1 96.56 78 ALA B CA 1
ATOM 2010 C C . ALA B 1 78 ? 8.703 17.828 -6.371 1 96.56 78 ALA B C 1
ATOM 2012 O O . ALA B 1 78 ? 9.312 18.641 -5.66 1 96.56 78 ALA B O 1
ATOM 2013 N N . LYS B 1 79 ? 9.258 17.078 -7.25 1 96.62 79 LYS B N 1
ATOM 2014 C CA . LYS B 1 79 ? 10.695 17.156 -7.465 1 96.62 79 LYS B CA 1
ATOM 2015 C C . LYS B 1 79 ? 11.117 18.531 -7.953 1 96.62 79 LYS B C 1
ATOM 2017 O O . LYS B 1 79 ? 12.133 19.078 -7.52 1 96.62 79 LYS B O 1
ATOM 2022 N N . LYS B 1 80 ? 10.352 19.031 -8.859 1 95.69 80 LYS B N 1
ATOM 2023 C CA . LYS B 1 80 ? 10.625 20.375 -9.367 1 95.69 80 LYS B CA 1
ATOM 2024 C C . LYS B 1 80 ? 10.602 21.406 -8.234 1 95.69 80 LYS B C 1
ATOM 2026 O O . LYS B 1 80 ? 11.477 22.266 -8.164 1 95.69 80 LYS B O 1
ATOM 2031 N N . ARG B 1 81 ? 9.648 21.297 -7.395 1 95.94 81 ARG B N 1
ATOM 2032 C CA . ARG B 1 81 ? 9.516 22.234 -6.289 1 95.94 81 ARG B CA 1
ATOM 2033 C C . ARG B 1 81 ? 10.656 22.078 -5.293 1 95.94 81 ARG B C 1
ATOM 2035 O O . ARG B 1 81 ? 11.172 23.078 -4.77 1 95.94 81 ARG B O 1
ATOM 2042 N N . LEU B 1 82 ? 11.016 20.891 -5.012 1 97.5 82 LEU B N 1
ATOM 2043 C CA . LEU B 1 82 ? 12.156 20.641 -4.137 1 97.5 82 LEU B CA 1
ATOM 2044 C C . LEU B 1 82 ? 13.43 21.234 -4.727 1 97.5 82 LEU B C 1
ATOM 2046 O O . LEU B 1 82 ? 14.273 21.75 -3.996 1 97.5 82 LEU B O 1
ATOM 2050 N N . GLY B 1 83 ? 13.586 21.062 -6.055 1 96.44 83 GLY B N 1
ATOM 2051 C CA . GLY B 1 83 ? 14.711 21.688 -6.738 1 96.44 83 GLY B CA 1
ATOM 2052 C C . GLY B 1 83 ? 14.742 23.203 -6.578 1 96.44 83 GLY B C 1
ATOM 2053 O O . GLY B 1 83 ? 15.805 23.766 -6.324 1 96.44 83 GLY B O 1
ATOM 2054 N N . LYS B 1 84 ? 13.633 23.812 -6.691 1 96.81 84 LYS B N 1
ATOM 2055 C CA . LYS B 1 84 ? 13.531 25.266 -6.555 1 96.81 84 LYS B CA 1
ATOM 2056 C C . LYS B 1 84 ? 13.883 25.719 -5.141 1 96.81 84 LYS B C 1
ATOM 2058 O O . LYS B 1 84 ? 14.414 26.812 -4.945 1 96.81 84 LYS B O 1
ATOM 2063 N N . LEU B 1 85 ? 13.641 24.875 -4.184 1 97.25 85 LEU B N 1
ATOM 2064 C CA . LEU B 1 85 ? 13.93 25.172 -2.783 1 97.25 85 LEU B CA 1
ATOM 2065 C C . LEU B 1 85 ? 15.367 24.781 -2.432 1 97.25 85 LEU B C 1
ATOM 2067 O O . LEU B 1 85 ? 15.773 24.906 -1.274 1 97.25 85 LEU B O 1
ATOM 2071 N N . ASP B 1 86 ? 16.078 24.219 -3.404 1 97.19 86 ASP B N 1
ATOM 2072 C CA . ASP B 1 86 ? 17.469 23.812 -3.256 1 97.19 86 ASP B CA 1
ATOM 2073 C C . ASP B 1 86 ? 17.609 22.672 -2.254 1 97.19 86 ASP B C 1
ATOM 2075 O O . ASP B 1 86 ? 18.547 22.656 -1.452 1 97.19 86 ASP B O 1
ATOM 2079 N N . LYS B 1 87 ? 16.609 21.844 -2.178 1 97.69 87 LYS B N 1
ATOM 2080 C CA . LYS B 1 87 ? 16.672 20.641 -1.365 1 97.69 87 LYS B CA 1
ATOM 2081 C C . LYS B 1 87 ? 17.25 19.469 -2.16 1 97.69 87 LYS B C 1
ATOM 2083 O O . LYS B 1 87 ? 16.578 18.469 -2.379 1 97.69 87 LYS B O 1
ATOM 2088 N N . VAL B 1 88 ? 18.484 19.547 -2.486 1 96.69 88 VAL B N 1
ATOM 2089 C CA . VAL B 1 88 ? 19.156 18.688 -3.453 1 96.69 88 VAL B CA 1
ATOM 2090 C C . VAL B 1 88 ? 19.188 17.25 -2.934 1 96.69 88 VAL B C 1
ATOM 2092 O O . VAL B 1 88 ? 18.812 16.312 -3.652 1 96.69 88 VAL B O 1
ATOM 2095 N N . GLU B 1 89 ? 19.562 17.094 -1.686 1 97.12 89 GLU B N 1
ATOM 2096 C CA . GLU B 1 89 ? 19.703 15.758 -1.128 1 97.12 89 GLU B CA 1
ATOM 2097 C C . GLU B 1 89 ? 18.344 15.078 -0.979 1 97.12 89 GLU B C 1
ATOM 2099 O O . GLU B 1 89 ? 18.219 13.883 -1.245 1 97.12 89 GLU B O 1
ATOM 2104 N N . LEU B 1 90 ? 17.406 15.867 -0.558 1 98.12 90 LEU B N 1
ATOM 2105 C CA . LEU B 1 90 ? 16.047 15.344 -0.405 1 98.12 90 LEU B CA 1
ATOM 2106 C C . LEU B 1 90 ? 15.469 14.953 -1.758 1 98.12 90 LEU B C 1
ATOM 2108 O O . LEU B 1 90 ? 14.805 13.922 -1.879 1 98.12 90 LEU B O 1
ATOM 2112 N N . ASN B 1 91 ? 15.688 15.719 -2.736 1 98.06 91 ASN B N 1
ATOM 2113 C CA . ASN B 1 91 ? 15.227 15.453 -4.098 1 98.06 91 ASN B CA 1
ATOM 2114 C C . ASN B 1 91 ? 15.867 14.195 -4.676 1 98.06 91 ASN B C 1
ATOM 2116 O O . ASN B 1 91 ? 15.195 13.406 -5.336 1 98.06 91 ASN B O 1
ATOM 2120 N N . LYS B 1 92 ? 17.125 14.055 -4.438 1 97.75 92 LYS B N 1
ATOM 2121 C CA . LYS B 1 92 ? 17.844 12.867 -4.891 1 97.75 92 LYS B CA 1
ATOM 2122 C C . LYS B 1 92 ? 17.297 11.602 -4.227 1 97.75 92 LYS B C 1
ATOM 2124 O O . LYS B 1 92 ? 17.078 10.594 -4.895 1 97.75 92 LYS B O 1
ATOM 2129 N N . SER B 1 93 ? 17.078 11.695 -2.986 1 98.31 93 SER B N 1
ATOM 2130 C CA . SER B 1 93 ? 16.5 10.57 -2.258 1 98.31 93 SER B CA 1
ATOM 2131 C C . SER B 1 93 ? 15.109 10.227 -2.787 1 98.31 93 SER B C 1
ATOM 2133 O O . SER B 1 93 ? 14.766 9.055 -2.938 1 98.31 93 SER B O 1
ATOM 2135 N N . PHE B 1 94 ? 14.359 11.289 -3.061 1 98.5 94 PHE B N 1
ATOM 2136 C CA . PHE B 1 94 ? 13.016 11.102 -3.604 1 98.5 94 PHE B CA 1
ATOM 2137 C C . PHE B 1 94 ? 13.07 10.344 -4.922 1 98.5 94 PHE B C 1
ATOM 2139 O O . PHE B 1 94 ? 12.281 9.414 -5.141 1 98.5 94 PHE B O 1
ATOM 2146 N N . LYS B 1 95 ? 13.984 10.719 -5.738 1 98 95 LYS B N 1
ATOM 2147 C CA . LYS B 1 95 ? 14.156 10.047 -7.023 1 98 95 LYS B CA 1
ATOM 2148 C C . LYS B 1 95 ? 14.531 8.586 -6.84 1 98 95 LYS B C 1
ATOM 2150 O O . LYS B 1 95 ? 13.977 7.707 -7.508 1 98 95 LYS B O 1
ATOM 2155 N N . TYR B 1 96 ? 15.43 8.289 -5.941 1 98.62 96 TYR B N 1
ATOM 2156 C CA . TYR B 1 96 ? 15.883 6.926 -5.695 1 98.62 96 TYR B CA 1
ATOM 2157 C C . TYR B 1 96 ? 14.727 6.051 -5.215 1 98.62 96 TYR B C 1
ATOM 2159 O O . TYR B 1 96 ? 14.508 4.957 -5.746 1 98.62 96 TYR B O 1
ATOM 2167 N N . PHE B 1 97 ? 13.969 6.504 -4.281 1 98.75 97 PHE B N 1
ATOM 2168 C CA . PHE B 1 97 ? 12.906 5.688 -3.701 1 98.75 97 PHE B CA 1
ATOM 2169 C C . PHE B 1 97 ? 11.734 5.551 -4.672 1 98.75 97 PHE B C 1
ATOM 2171 O O . PHE B 1 97 ? 11.094 4.5 -4.738 1 98.75 97 PHE B O 1
ATOM 2178 N N . ASN B 1 98 ? 11.492 6.617 -5.379 1 98.38 98 ASN B N 1
ATOM 2179 C CA . ASN B 1 98 ? 10.469 6.523 -6.418 1 98.38 98 ASN B CA 1
ATOM 2180 C C . ASN B 1 98 ? 10.812 5.445 -7.441 1 98.38 98 ASN B C 1
ATOM 2182 O O . ASN B 1 98 ? 9.953 4.656 -7.832 1 98.38 98 ASN B O 1
ATOM 2186 N N . LYS B 1 99 ? 12.047 5.434 -7.918 1 98.31 99 LYS B N 1
ATOM 2187 C CA . LYS B 1 99 ? 12.508 4.41 -8.859 1 98.31 99 LYS B CA 1
ATOM 2188 C C . LYS B 1 99 ? 12.43 3.021 -8.234 1 98.31 99 LYS B C 1
ATOM 2190 O O . LYS B 1 99 ? 12.086 2.051 -8.906 1 98.31 99 LYS B O 1
ATOM 2195 N N . ALA B 1 100 ? 12.789 2.924 -6.953 1 98.25 100 ALA B N 1
ATOM 2196 C CA . ALA B 1 100 ? 12.727 1.64 -6.262 1 98.25 100 ALA B CA 1
ATOM 2197 C C . ALA B 1 100 ? 11.297 1.111 -6.207 1 98.25 100 ALA B C 1
ATOM 2199 O O . ALA B 1 100 ? 11.062 -0.078 -6.43 1 98.25 100 ALA B O 1
ATOM 2200 N N . ILE B 1 101 ? 10.336 1.991 -5.926 1 98.25 101 ILE B N 1
ATOM 2201 C CA . ILE B 1 101 ? 8.93 1.611 -5.879 1 98.25 101 ILE B CA 1
ATOM 2202 C C . ILE B 1 101 ? 8.477 1.122 -7.254 1 98.25 101 ILE B C 1
ATOM 2204 O O . ILE B 1 101 ? 7.746 0.135 -7.359 1 98.25 101 ILE B O 1
ATOM 2208 N N . ASN B 1 102 ? 8.922 1.789 -8.281 1 96.88 102 ASN B N 1
ATOM 2209 C CA . ASN B 1 102 ? 8.609 1.364 -9.641 1 96.88 102 ASN B CA 1
ATOM 2210 C C . ASN B 1 102 ? 9.156 -0.028 -9.93 1 96.88 102 ASN B C 1
ATOM 2212 O O . ASN B 1 102 ? 8.508 -0.83 -10.602 1 96.88 102 ASN B O 1
ATOM 2216 N N . VAL B 1 103 ? 10.336 -0.272 -9.469 1 96.5 103 VAL B N 1
ATOM 2217 C CA . VAL B 1 103 ? 10.953 -1.577 -9.688 1 96.5 103 VAL B CA 1
ATOM 2218 C C . VAL B 1 103 ? 10.164 -2.65 -8.938 1 96.5 103 VAL B C 1
ATOM 2220 O O . VAL B 1 103 ? 9.984 -3.764 -9.438 1 96.5 103 VAL B O 1
ATOM 2223 N N . LEU B 1 104 ? 9.68 -2.381 -7.719 1 95.62 104 LEU B N 1
ATOM 2224 C CA . LEU B 1 104 ? 8.867 -3.324 -6.961 1 95.62 104 LEU B CA 1
ATOM 2225 C C . LEU B 1 104 ? 7.586 -3.664 -7.715 1 95.62 104 LEU B C 1
ATOM 2227 O O . LEU B 1 104 ? 7.113 -4.801 -7.664 1 95.62 104 LEU B O 1
ATOM 2231 N N . LYS B 1 105 ? 7.059 -2.656 -8.477 1 94.31 105 LYS B N 1
ATOM 2232 C CA . LYS B 1 105 ? 5.789 -2.834 -9.172 1 94.31 105 LYS B CA 1
ATOM 2233 C C . LYS B 1 105 ? 5.996 -3.523 -10.523 1 94.31 105 LYS B C 1
ATOM 2235 O O . LYS B 1 105 ? 5.223 -4.41 -10.891 1 94.31 105 LYS B O 1
ATOM 2240 N N . HIS B 1 106 ? 7.145 -3.109 -11.242 1 92.75 106 HIS B N 1
ATOM 2241 C CA . HIS B 1 106 ? 7.227 -3.479 -12.648 1 92.75 106 HIS B CA 1
ATOM 2242 C C . HIS B 1 106 ? 8.438 -4.371 -12.914 1 92.75 106 HIS B C 1
ATOM 2244 O O . HIS B 1 106 ? 8.586 -4.906 -14.016 1 92.75 106 HIS B O 1
ATOM 2250 N N . GLY B 1 107 ? 9.297 -4.457 -11.961 1 91.75 107 GLY B N 1
ATOM 2251 C CA . GLY B 1 107 ? 10.477 -5.277 -12.172 1 91.75 107 GLY B CA 1
ATOM 2252 C C . GLY B 1 107 ? 11.555 -4.574 -12.984 1 91.75 107 GLY B C 1
ATOM 2253 O O . GLY B 1 107 ? 11.828 -3.393 -12.766 1 91.75 107 GLY B O 1
ATOM 2254 N N . LYS B 1 108 ? 12.156 -5.305 -13.852 1 92.19 108 LYS B N 1
ATOM 2255 C CA . LYS B 1 108 ? 13.25 -4.762 -14.648 1 92.19 108 LYS B CA 1
ATOM 2256 C C . LYS B 1 108 ? 12.734 -3.787 -15.711 1 92.19 108 LYS B C 1
ATOM 2258 O O . LYS B 1 108 ? 11.672 -4.008 -16.297 1 92.19 108 LYS B O 1
ATOM 2263 N N . GLY B 1 109 ? 13.445 -2.744 -15.961 1 94.38 109 GLY B N 1
ATOM 2264 C CA . GLY B 1 109 ? 13.156 -1.682 -16.906 1 94.38 109 GLY B CA 1
ATOM 2265 C C . GLY B 1 109 ? 13.984 -0.432 -16.672 1 94.38 109 GLY B C 1
ATOM 2266 O O . GLY B 1 109 ? 15.086 -0.505 -16.109 1 94.38 109 GLY B O 1
ATOM 2267 N N . ARG B 1 110 ? 13.508 0.653 -17.109 1 96.5 110 ARG B N 1
ATOM 2268 C CA . ARG B 1 110 ? 14.258 1.902 -17.047 1 96.5 110 ARG B CA 1
ATOM 2269 C C . ARG B 1 110 ? 14.602 2.273 -15.609 1 96.5 110 ARG B C 1
ATOM 2271 O O . ARG B 1 110 ? 15.711 2.729 -15.328 1 96.5 110 ARG B O 1
ATOM 2278 N N . SER B 1 111 ? 13.602 2.129 -14.695 1 97.25 111 SER B N 1
ATOM 2279 C CA . SER B 1 111 ? 13.836 2.457 -13.297 1 97.25 111 SER B CA 1
ATOM 2280 C C . SER B 1 111 ? 14.914 1.562 -12.695 1 97.25 111 SER B C 1
ATOM 2282 O O . SER B 1 111 ? 15.766 2.031 -11.93 1 97.25 111 SER B O 1
ATOM 2284 N N . TYR B 1 112 ? 14.891 0.33 -13.008 1 96.5 112 TYR B N 1
ATOM 2285 C CA . TYR B 1 112 ? 15.906 -0.597 -12.523 1 96.5 112 TYR B CA 1
ATOM 2286 C C . TYR B 1 112 ? 17.281 -0.228 -13.062 1 96.5 112 TYR B C 1
ATOM 2288 O O . TYR B 1 112 ? 18.266 -0.207 -12.32 1 96.5 112 TYR B O 1
ATOM 2296 N N . ASP B 1 113 ? 17.344 0.056 -14.359 1 97.69 113 ASP B N 1
ATOM 2297 C CA . ASP B 1 113 ? 18.609 0.456 -14.977 1 97.69 113 ASP B CA 1
ATOM 2298 C C . ASP B 1 113 ? 19.203 1.676 -14.281 1 97.69 113 ASP B C 1
ATOM 2300 O O . ASP B 1 113 ? 20.406 1.731 -14.031 1 97.69 113 ASP B O 1
ATOM 2304 N N . PHE B 1 114 ? 18.359 2.604 -14 1 98.19 114 PHE B N 1
ATOM 2305 C CA . PHE B 1 114 ? 18.797 3.803 -13.289 1 98.19 114 PHE B CA 1
ATOM 2306 C C . PHE B 1 114 ? 19.391 3.447 -11.938 1 98.19 114 PHE B C 1
ATOM 2308 O O . PHE B 1 114 ? 20.438 3.973 -11.555 1 98.19 114 PHE B O 1
ATOM 2315 N N . LEU B 1 115 ? 18.719 2.543 -11.188 1 97.88 115 LEU B N 1
ATOM 2316 C CA . LEU B 1 115 ? 19.203 2.154 -9.867 1 97.88 115 LEU B CA 1
ATOM 2317 C C . LEU B 1 115 ? 20.531 1.419 -9.961 1 97.88 115 LEU B C 1
ATOM 2319 O O . LEU B 1 115 ? 21.422 1.609 -9.125 1 97.88 115 LEU B O 1
ATOM 2323 N N . VAL B 1 116 ? 20.656 0.609 -10.961 1 97.25 116 VAL B N 1
ATOM 2324 C CA . VAL B 1 116 ? 21.891 -0.128 -11.172 1 97.25 116 VAL B CA 1
ATOM 2325 C C . VAL B 1 116 ? 23.047 0.85 -11.43 1 97.25 116 VAL B C 1
ATOM 2327 O O . VAL B 1 116 ? 24.125 0.714 -10.852 1 97.25 116 VAL B O 1
ATOM 2330 N N . GLU B 1 117 ? 22.797 1.808 -12.289 1 97.75 117 GLU B N 1
ATOM 2331 C CA . GLU B 1 117 ? 23.797 2.807 -12.641 1 97.75 117 GLU B CA 1
ATOM 2332 C C . GLU B 1 117 ? 24.234 3.609 -11.414 1 97.75 117 GLU B C 1
ATOM 2334 O O . GLU B 1 117 ? 25.344 4.113 -11.359 1 97.75 117 GLU B O 1
ATOM 2339 N N . ASN B 1 118 ? 23.375 3.682 -10.406 1 97.75 118 ASN B N 1
ATOM 2340 C CA . ASN B 1 118 ? 23.641 4.488 -9.219 1 97.75 118 ASN B CA 1
ATOM 2341 C C . ASN B 1 118 ? 23.812 3.621 -7.977 1 97.75 118 ASN B C 1
ATOM 2343 O O . ASN B 1 118 ? 23.656 4.098 -6.852 1 97.75 118 ASN B O 1
ATOM 2347 N N . SER B 1 119 ? 24.094 2.377 -8.156 1 95.75 119 SER B N 1
ATOM 2348 C CA . SER B 1 119 ? 24.062 1.379 -7.094 1 95.75 119 SER B CA 1
ATOM 2349 C C . SER B 1 119 ? 25 1.76 -5.953 1 95.75 119 SER B C 1
ATOM 2351 O O . SER B 1 119 ? 24.734 1.459 -4.789 1 95.75 119 SER B O 1
ATOM 2353 N N . ASN B 1 120 ? 26.047 2.498 -6.172 1 95.88 120 ASN B N 1
ATOM 2354 C CA . ASN B 1 120 ? 27.031 2.859 -5.16 1 95.88 120 ASN B CA 1
ATOM 2355 C C . ASN B 1 120 ? 26.547 4.012 -4.285 1 95.88 120 ASN B C 1
ATOM 2357 O O . ASN B 1 120 ? 27.094 4.254 -3.211 1 95.88 120 ASN B O 1
ATOM 2361 N N . SER B 1 121 ? 25.516 4.68 -4.645 1 97.06 121 SER B N 1
ATOM 2362 C CA . SER B 1 121 ? 25.047 5.871 -3.943 1 97.06 121 SER B CA 1
ATOM 2363 C C . SER B 1 121 ? 23.688 5.629 -3.279 1 97.06 121 SER B C 1
ATOM 2365 O O . SER B 1 121 ? 23.234 6.449 -2.484 1 97.06 121 SER B O 1
ATOM 2367 N N . LEU B 1 122 ? 23.094 4.52 -3.514 1 97.69 122 LEU B N 1
ATOM 2368 C CA . LEU B 1 122 ? 21.734 4.254 -3.047 1 97.69 122 LEU B CA 1
ATOM 2369 C C . LEU B 1 122 ? 21.719 4.039 -1.537 1 97.69 122 LEU B C 1
ATOM 2371 O O . LEU B 1 122 ? 22.609 3.408 -0.981 1 97.69 122 LEU B O 1
ATOM 2375 N N . PRO B 1 123 ? 20.734 4.57 -0.876 1 97.31 123 PRO B N 1
ATOM 2376 C CA . PRO B 1 123 ? 20.594 4.332 0.562 1 97.31 123 PRO B CA 1
ATOM 2377 C C . PRO B 1 123 ? 19.969 2.977 0.877 1 97.31 123 PRO B C 1
ATOM 2379 O O . PRO B 1 123 ? 19.656 2.693 2.035 1 97.31 123 PRO B O 1
ATOM 2382 N N . PHE B 1 124 ? 19.672 2.145 -0.075 1 96.88 124 PHE B N 1
ATOM 2383 C CA . PHE B 1 124 ? 19.125 0.801 0.061 1 96.88 124 PHE B CA 1
ATOM 2384 C C . PHE B 1 124 ? 19.828 -0.166 -0.891 1 96.88 124 PHE B C 1
ATOM 2386 O O . PHE B 1 124 ? 20.547 0.255 -1.79 1 96.88 124 PHE B O 1
ATOM 2393 N N . ARG B 1 125 ? 19.594 -1.472 -0.725 1 94.31 125 ARG B N 1
ATOM 2394 C CA . ARG B 1 125 ? 20.266 -2.494 -1.523 1 94.31 125 ARG B CA 1
ATOM 2395 C C . ARG B 1 125 ? 19.375 -2.969 -2.664 1 94.31 125 ARG B C 1
ATOM 2397 O O . ARG B 1 125 ? 18.156 -3.125 -2.488 1 94.31 125 ARG B O 1
ATOM 2404 N N . ILE B 1 126 ? 19.969 -3.203 -3.822 1 94.94 126 ILE B N 1
ATOM 2405 C CA . ILE B 1 126 ? 19.281 -3.787 -4.965 1 94.94 126 ILE B CA 1
ATOM 2406 C C . ILE B 1 126 ? 20.031 -5.023 -5.449 1 94.94 126 ILE B C 1
ATOM 2408 O O . ILE B 1 126 ? 21.219 -5.184 -5.164 1 94.94 126 ILE B O 1
ATOM 2412 N N . GLN B 1 127 ? 19.328 -5.863 -5.996 1 91.62 127 GLN B N 1
ATOM 2413 C CA . GLN B 1 127 ? 19.969 -6.996 -6.66 1 91.62 127 GLN B CA 1
ATOM 2414 C C . GLN B 1 127 ? 20.578 -6.582 -7.996 1 91.62 127 GLN B C 1
ATOM 2416 O O . GLN B 1 127 ? 19.875 -6.121 -8.891 1 91.62 127 GLN B O 1
ATOM 2421 N N . LEU B 1 128 ? 21.766 -6.785 -8.094 1 92.62 128 LEU B N 1
ATOM 2422 C CA . LEU B 1 128 ? 22.469 -6.41 -9.32 1 92.62 128 LEU B CA 1
ATOM 2423 C C . LEU B 1 128 ? 22.344 -7.508 -10.367 1 92.62 128 LEU B C 1
ATOM 2425 O O . LEU B 1 128 ? 22.047 -8.656 -10.039 1 92.62 128 LEU B O 1
ATOM 2429 N N . PRO B 1 129 ? 22.453 -7.211 -11.656 1 87.56 129 PRO B N 1
ATOM 2430 C CA . PRO B 1 129 ? 22.281 -8.18 -12.742 1 87.56 129 PRO B CA 1
ATOM 2431 C C . PRO B 1 129 ? 23.141 -9.438 -12.547 1 87.56 129 PRO B C 1
ATOM 2433 O O . PRO B 1 129 ? 22.688 -10.539 -12.875 1 87.56 129 PRO B O 1
ATOM 2436 N N . ASN B 1 130 ? 24.203 -9.383 -11.922 1 82 130 ASN B N 1
ATOM 2437 C CA . ASN B 1 130 ? 25.094 -10.516 -11.789 1 82 130 ASN B CA 1
ATOM 2438 C C . ASN B 1 130 ? 24.922 -11.227 -10.453 1 82 130 ASN B C 1
ATOM 2440 O O . ASN B 1 130 ? 25.641 -12.164 -10.13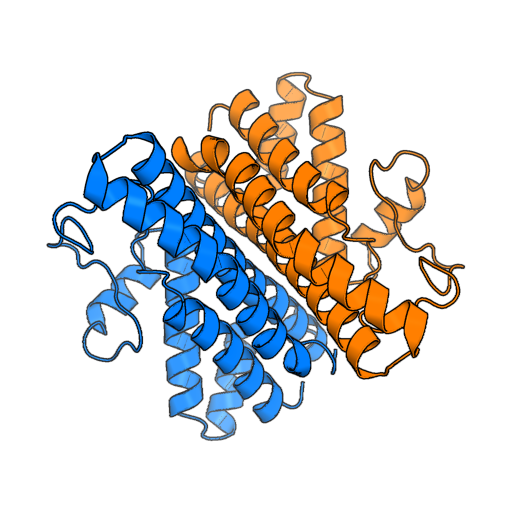3 1 82 130 ASN B O 1
ATOM 2444 N N . GLU B 1 131 ? 23.844 -10.781 -9.82 1 77.5 131 GLU B N 1
ATOM 2445 C CA . GLU B 1 131 ? 23.594 -11.375 -8.508 1 77.5 131 GLU B CA 1
ATOM 2446 C C . GLU B 1 131 ? 22.359 -12.281 -8.539 1 77.5 131 GLU B C 1
ATOM 2448 O O . GLU B 1 131 ? 21.375 -11.961 -9.195 1 77.5 131 GLU B O 1
ATOM 2453 N N . ALA B 1 132 ? 22.594 -13.406 -8.086 1 62.81 132 ALA B N 1
ATOM 2454 C CA . ALA B 1 132 ? 21.484 -14.359 -8.102 1 62.81 132 ALA B CA 1
ATOM 2455 C C . ALA B 1 132 ? 20.5 -14.094 -6.961 1 62.81 132 ALA B C 1
ATOM 2457 O O . ALA B 1 132 ? 19.297 -14.242 -7.121 1 62.81 132 ALA B O 1
ATOM 2458 N N . PHE B 1 133 ? 21.031 -13.773 -5.762 1 62.28 133 PHE B N 1
ATOM 2459 C CA . PHE B 1 133 ? 20.219 -13.57 -4.57 1 62.28 133 PHE B CA 1
ATOM 2460 C C . PHE B 1 133 ? 20.797 -12.469 -3.697 1 62.28 133 PHE B C 1
ATOM 2462 O O . PHE B 1 133 ? 21.984 -12.164 -3.791 1 62.28 133 PHE B O 1
ATOM 2469 N N . PHE B 1 134 ? 19.891 -11.664 -3.082 1 53.62 134 PHE B N 1
ATOM 2470 C CA . PHE B 1 134 ? 20.453 -10.703 -2.137 1 53.62 134 PHE B CA 1
ATOM 2471 C C . PHE B 1 134 ? 21.406 -11.391 -1.164 1 53.62 134 PHE B C 1
ATOM 2473 O O . PHE B 1 134 ? 22.484 -10.867 -0.881 1 53.62 134 PHE B O 1
ATOM 2480 N N . ASN B 1 135 ? 20.797 -12.539 -0.553 1 51.22 135 ASN B N 1
ATOM 2481 C CA . ASN B 1 135 ? 21.672 -13.305 0.328 1 51.22 135 ASN B CA 1
ATOM 2482 C C . ASN B 1 135 ? 21.844 -14.742 -0.162 1 51.22 135 ASN B C 1
ATOM 2484 O O . ASN B 1 135 ? 20.906 -15.328 -0.706 1 51.22 135 ASN B O 1
ATOM 2488 N N . GLU B 1 136 ? 23.078 -15.227 -0.208 1 44.62 136 GLU B N 1
ATOM 2489 C CA . GLU B 1 136 ? 23.375 -16.641 -0.441 1 44.62 136 GLU B CA 1
ATOM 2490 C C . GLU B 1 136 ? 22.5 -17.531 0.427 1 44.62 136 GLU B C 1
ATOM 2492 O O . GLU B 1 136 ? 22.406 -17.344 1.642 1 44.62 136 GLU B O 1
ATOM 2497 N N . GLY B 1 137 ? 21.609 -18.438 -0.194 1 46.88 137 GLY B N 1
ATOM 2498 C CA . GLY B 1 137 ? 20.703 -19.297 0.542 1 46.88 137 GLY B CA 1
ATOM 2499 C C . GLY B 1 137 ? 19.281 -18.766 0.597 1 46.88 137 GLY B C 1
ATOM 2500 O O . GLY B 1 137 ? 18.438 -19.281 1.324 1 46.88 137 GLY B O 1
ATOM 2501 N N . ASP B 1 138 ? 19.266 -17.5 0.332 1 51.62 138 ASP B N 1
ATOM 2502 C CA . ASP B 1 138 ? 17.953 -16.859 0.437 1 51.62 138 ASP B CA 1
ATOM 2503 C C . ASP B 1 138 ? 16.938 -17.531 -0.482 1 51.62 138 ASP B C 1
ATOM 2505 O O . ASP B 1 138 ? 17.125 -17.578 -1.698 1 51.62 138 ASP B O 1
ATOM 2509 N N . VAL B 1 139 ? 16.516 -18.578 -0.035 1 43.94 139 VAL B N 1
ATOM 2510 C CA . VAL B 1 139 ? 15.461 -19.391 -0.634 1 43.94 139 VAL B CA 1
ATOM 2511 C C . VAL B 1 139 ? 14.258 -18.516 -0.972 1 43.94 139 VAL B C 1
ATOM 2513 O O . VAL B 1 139 ? 13.25 -19 -1.493 1 43.94 139 VAL B O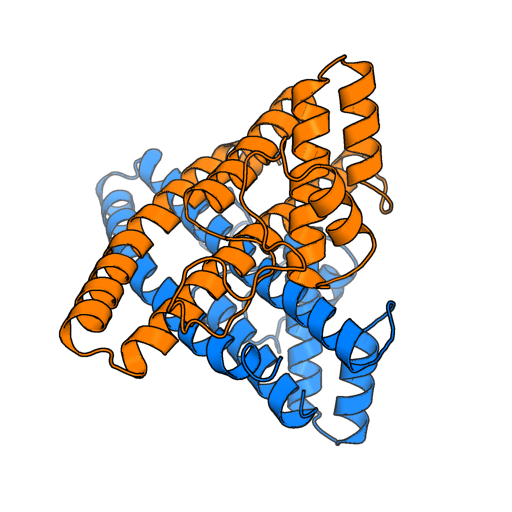 1
ATOM 2516 N N . SER B 1 140 ? 14.242 -17.219 -0.406 1 48.62 140 SER B N 1
ATOM 2517 C CA . SER B 1 140 ? 12.914 -16.625 -0.475 1 48.62 140 SER B CA 1
ATOM 2518 C C . SER B 1 140 ? 12.586 -16.172 -1.895 1 48.62 140 SER B C 1
ATOM 2520 O O . SER B 1 140 ? 13.359 -15.438 -2.512 1 48.62 140 SER B O 1
ATOM 2522 N N . GLU B 1 141 ? 12.023 -17.047 -2.605 1 47.94 141 GLU B N 1
ATOM 2523 C CA . GLU B 1 141 ? 11.492 -16.891 -3.959 1 47.94 141 GLU B CA 1
ATOM 2524 C C . GLU B 1 141 ? 10.891 -15.508 -4.168 1 47.94 141 GLU B C 1
ATOM 2526 O O . GLU B 1 141 ? 10.789 -15.031 -5.301 1 47.94 141 GLU B O 1
ATOM 2531 N N . VAL B 1 142 ? 10.211 -15.016 -3.213 1 53.66 142 VAL B N 1
ATOM 2532 C CA . VAL B 1 142 ? 9.602 -13.75 -3.611 1 53.66 142 VAL B CA 1
ATOM 2533 C C . VAL B 1 142 ? 10.688 -12.742 -3.967 1 53.66 142 VAL B C 1
ATOM 2535 O O . VAL B 1 142 ? 11.445 -12.305 -3.1 1 53.66 142 VAL B O 1
ATOM 2538 N N . VAL B 1 143 ? 11.383 -12.961 -5.055 1 58.41 143 VAL B N 1
ATOM 2539 C CA . VAL B 1 143 ? 12.539 -12.211 -5.531 1 58.41 143 VAL B CA 1
ATOM 2540 C C . VAL B 1 143 ? 12.125 -10.773 -5.859 1 58.41 143 VAL B C 1
ATOM 2542 O O . VAL B 1 143 ? 11.273 -10.555 -6.719 1 58.41 143 VAL B O 1
ATOM 2545 N N . THR B 1 144 ? 12.25 -9.969 -4.859 1 77.94 144 THR B N 1
ATOM 2546 C CA . THR B 1 144 ? 12.195 -8.555 -5.227 1 77.94 144 THR B CA 1
ATOM 2547 C C . THR B 1 144 ? 13.586 -8.039 -5.605 1 77.94 144 THR B C 1
ATOM 2549 O O . THR B 1 144 ? 14.586 -8.477 -5.035 1 77.94 144 THR B O 1
ATOM 2552 N N . LEU B 1 145 ? 13.68 -7.25 -6.629 1 90.38 145 LEU B N 1
ATOM 2553 C CA . LEU B 1 145 ? 14.922 -6.633 -7.082 1 90.38 145 LEU B CA 1
ATOM 2554 C C . LEU B 1 145 ? 15.406 -5.586 -6.086 1 90.38 145 LEU B C 1
ATOM 2556 O O . LEU B 1 145 ? 16.547 -5.133 -6.16 1 90.38 145 LEU B O 1
ATOM 2560 N N . ILE B 1 146 ? 14.539 -5.215 -5.141 1 94.88 146 ILE B N 1
ATOM 2561 C CA . ILE B 1 146 ? 14.844 -4.309 -4.035 1 94.88 146 ILE B CA 1
ATOM 2562 C C . ILE B 1 146 ? 14.836 -5.078 -2.719 1 94.88 146 ILE B C 1
ATOM 2564 O O . ILE B 1 146 ? 13.945 -5.891 -2.471 1 94.88 146 ILE B O 1
ATOM 2568 N N . ASP B 1 147 ? 15.828 -5 -1.888 1 93 147 ASP B N 1
ATOM 2569 C CA . ASP B 1 147 ? 15.789 -5.559 -0.539 1 93 147 ASP B CA 1
ATOM 2570 C C . ASP B 1 147 ? 14.875 -4.738 0.367 1 93 147 ASP B C 1
ATOM 2572 O O . ASP B 1 147 ? 15.305 -3.754 0.969 1 93 147 ASP B O 1
ATOM 2576 N N . VAL B 1 148 ? 13.695 -5.23 0.517 1 94 148 VAL B N 1
ATOM 2577 C CA . VAL B 1 148 ? 12.68 -4.5 1.273 1 94 148 VAL B CA 1
ATOM 2578 C C . VAL B 1 148 ? 12.727 -4.926 2.74 1 94 148 VAL B C 1
ATOM 2580 O O . VAL B 1 148 ? 11.805 -5.59 3.229 1 94 148 VAL B O 1
ATOM 2583 N N . ASP B 1 149 ? 13.695 -4.438 3.422 1 91.81 149 ASP B N 1
ATOM 2584 C CA . ASP B 1 149 ? 13.789 -4.691 4.855 1 91.81 149 ASP B CA 1
ATOM 2585 C C . ASP B 1 149 ? 13.148 -3.564 5.66 1 91.81 149 ASP B C 1
ATOM 2587 O O . ASP B 1 149 ? 12.516 -2.67 5.09 1 91.81 149 ASP B O 1
ATOM 2591 N N . ASP B 1 150 ? 13.219 -3.604 7.023 1 93.62 150 ASP B N 1
ATOM 2592 C CA . ASP B 1 150 ? 12.594 -2.613 7.895 1 93.62 150 ASP B CA 1
ATOM 2593 C C . ASP B 1 150 ? 13.125 -1.212 7.602 1 93.62 150 ASP B C 1
ATOM 2595 O O . ASP B 1 150 ? 12.359 -0.242 7.602 1 93.62 150 ASP B O 1
ATOM 2599 N N . ARG B 1 151 ? 14.406 -1.142 7.426 1 95.5 151 ARG B N 1
ATOM 2600 C CA . ARG B 1 151 ? 15.016 0.159 7.176 1 95.5 151 ARG B CA 1
ATOM 2601 C C . ARG B 1 151 ? 14.484 0.782 5.895 1 95.5 151 ARG B C 1
ATOM 2603 O O . ARG B 1 151 ? 14.195 1.98 5.852 1 95.5 151 ARG B O 1
ATOM 2610 N N . PHE B 1 152 ? 14.398 -0.009 4.82 1 97.25 152 PHE B N 1
ATOM 2611 C CA . PHE B 1 152 ? 13.867 0.489 3.559 1 97.25 152 PHE B CA 1
ATOM 2612 C C . PHE B 1 152 ? 12.469 1.074 3.752 1 97.25 152 PHE B C 1
ATOM 2614 O O . PHE B 1 152 ? 12.18 2.176 3.279 1 97.25 152 PHE B O 1
ATOM 2621 N N . VAL B 1 153 ? 11.57 0.361 4.441 1 97.75 153 VAL B N 1
ATOM 2622 C CA . VAL B 1 153 ? 10.188 0.774 4.629 1 97.75 153 VAL B CA 1
ATOM 2623 C C . VAL B 1 153 ? 10.133 2.035 5.488 1 97.75 153 VAL B C 1
ATOM 2625 O O . VAL B 1 153 ? 9.406 2.979 5.168 1 97.75 153 VAL B O 1
ATOM 2628 N N . LEU B 1 154 ? 10.898 2.092 6.508 1 96.94 154 LEU B N 1
ATOM 2629 C CA . LEU B 1 154 ? 10.938 3.254 7.387 1 96.94 154 LEU B CA 1
ATOM 2630 C C . LEU B 1 154 ? 11.484 4.477 6.652 1 96.94 154 LEU B C 1
ATOM 2632 O O . LEU B 1 154 ? 11.008 5.594 6.867 1 96.94 154 LEU B O 1
ATOM 2636 N N . ASP B 1 155 ? 12.469 4.254 5.832 1 97.94 155 ASP B N 1
ATOM 2637 C CA . ASP B 1 155 ? 13.039 5.348 5.055 1 97.94 155 ASP B CA 1
ATOM 2638 C C . ASP B 1 155 ? 12.016 5.906 4.066 1 97.94 155 ASP B C 1
ATOM 2640 O O . ASP B 1 155 ? 12.016 7.105 3.775 1 97.94 155 ASP B O 1
ATOM 2644 N N . CYS B 1 156 ? 11.188 5.047 3.508 1 98.19 156 CYS B N 1
ATOM 2645 C CA . CYS B 1 156 ? 10.094 5.527 2.67 1 98.19 156 CYS B CA 1
ATOM 2646 C C . CYS B 1 156 ? 9.188 6.477 3.443 1 98.19 156 CYS B C 1
ATOM 2648 O O . CYS B 1 156 ? 8.852 7.559 2.955 1 98.19 156 CYS B O 1
ATOM 2650 N N . ALA B 1 157 ? 8.836 6.055 4.648 1 97.62 157 ALA B N 1
ATOM 2651 C CA . ALA B 1 157 ? 7.945 6.867 5.473 1 97.62 157 ALA B CA 1
ATOM 2652 C C . ALA B 1 157 ? 8.609 8.188 5.852 1 97.62 157 ALA B C 1
ATOM 2654 O O . ALA B 1 157 ? 7.98 9.25 5.785 1 97.62 157 ALA B O 1
ATOM 2655 N N . LYS B 1 158 ? 9.852 8.117 6.234 1 97.31 158 LYS B N 1
ATOM 2656 C CA . LYS B 1 158 ? 10.586 9.312 6.625 1 97.31 158 LYS B CA 1
ATOM 2657 C C . LYS B 1 158 ? 10.711 10.289 5.461 1 97.31 158 LYS B C 1
ATOM 2659 O O . LYS B 1 158 ? 10.562 11.5 5.637 1 97.31 158 LYS B O 1
ATOM 2664 N N . LEU B 1 159 ? 11.031 9.773 4.309 1 98.06 159 LEU B N 1
ATOM 2665 C CA . LEU B 1 159 ? 11.141 10.594 3.107 1 98.06 159 LEU B CA 1
ATOM 2666 C C . LEU B 1 159 ? 9.844 11.344 2.834 1 98.06 159 LEU B C 1
ATOM 2668 O O . LEU B 1 159 ? 9.867 12.547 2.543 1 98.06 159 LEU B O 1
ATOM 2672 N N . ILE B 1 160 ? 8.719 10.664 2.926 1 97.31 160 ILE B N 1
ATOM 2673 C CA . ILE B 1 160 ? 7.402 11.258 2.686 1 97.31 160 ILE B CA 1
ATOM 2674 C C . ILE B 1 160 ? 7.141 12.359 3.705 1 97.31 160 ILE B C 1
ATOM 2676 O O . ILE B 1 160 ? 6.68 13.445 3.346 1 97.31 160 ILE B O 1
ATOM 2680 N N . GLU B 1 161 ? 7.457 12.086 4.922 1 96.19 161 GLU B N 1
ATOM 2681 C CA . GLU B 1 161 ? 7.309 13.086 5.973 1 96.19 161 GLU B CA 1
ATOM 2682 C C . GLU B 1 161 ? 8.156 14.32 5.68 1 96.19 161 GLU B C 1
ATOM 2684 O O . GLU B 1 161 ? 7.676 15.453 5.781 1 96.19 161 GLU B O 1
ATOM 2689 N N . ASP B 1 162 ? 9.414 14.117 5.32 1 96.94 162 ASP B N 1
ATOM 2690 C CA . ASP B 1 162 ? 10.344 15.219 5.055 1 96.94 162 ASP B CA 1
ATOM 2691 C C . ASP B 1 162 ? 9.875 16.047 3.869 1 96.94 162 ASP B C 1
ATOM 2693 O O . ASP B 1 162 ? 9.914 17.281 3.92 1 96.94 162 ASP B O 1
ATOM 2697 N N . ILE B 1 163 ? 9.477 15.391 2.824 1 97.31 163 ILE B N 1
ATOM 2698 C CA . ILE B 1 163 ? 9.023 16.094 1.632 1 97.31 163 ILE B CA 1
ATOM 2699 C C . ILE B 1 163 ? 7.766 16.906 1.96 1 97.31 163 ILE B C 1
ATOM 2701 O O . ILE B 1 163 ? 7.641 18.062 1.556 1 97.31 163 ILE B O 1
ATOM 2705 N N . SER B 1 164 ? 6.848 16.25 2.682 1 95.5 164 SER B N 1
ATOM 2706 C CA . SER B 1 164 ? 5.617 16.938 3.076 1 95.5 164 SER B CA 1
ATOM 2707 C C . SER B 1 164 ? 5.918 18.203 3.879 1 95.5 164 SER B C 1
ATOM 2709 O O . SER B 1 164 ? 5.27 19.234 3.689 1 95.5 164 SER B O 1
ATOM 2711 N N . ASN B 1 165 ? 6.836 18.094 4.797 1 94.5 165 ASN B N 1
ATOM 2712 C CA . ASN B 1 165 ? 7.223 19.25 5.613 1 94.5 165 ASN B CA 1
ATOM 2713 C C . ASN B 1 165 ? 7.844 20.359 4.762 1 94.5 165 ASN B C 1
ATOM 2715 O O . ASN B 1 165 ? 7.527 21.531 4.941 1 94.5 165 ASN B O 1
ATOM 2719 N N . GLU B 1 166 ? 8.719 19.953 3.846 1 96 166 GLU B N 1
ATOM 2720 C CA . GLU B 1 166 ? 9.406 20.938 3.012 1 96 166 GLU B CA 1
ATOM 2721 C C . GLU B 1 166 ? 8.43 21.641 2.07 1 96 166 GLU B C 1
ATOM 2723 O O . GLU B 1 166 ? 8.578 22.828 1.798 1 96 166 GLU B O 1
ATOM 2728 N N . LEU B 1 167 ? 7.492 20.891 1.558 1 94.88 167 LEU B N 1
ATOM 2729 C CA . LEU B 1 167 ? 6.555 21.438 0.582 1 94.88 167 LEU B CA 1
ATOM 2730 C C . LEU B 1 167 ? 5.312 21.984 1.271 1 94.88 167 LEU B C 1
ATOM 2732 O O . LEU B 1 167 ? 4.43 22.547 0.615 1 94.88 167 LEU B O 1
ATOM 2736 N N . LYS B 1 168 ? 5.191 21.797 2.609 1 91.69 168 LYS B N 1
ATOM 2737 C CA . LYS B 1 168 ? 4.094 22.297 3.432 1 91.69 168 LYS B CA 1
ATOM 2738 C C . LYS B 1 168 ? 2.754 21.734 2.959 1 91.69 168 LYS B C 1
ATOM 2740 O O . LYS B 1 168 ? 1.812 22.484 2.707 1 91.69 168 LYS B O 1
ATOM 2745 N N . ILE B 1 169 ? 2.807 20.5 2.807 1 87.56 169 ILE B N 1
ATOM 2746 C CA . ILE B 1 169 ? 1.594 19.797 2.398 1 87.56 169 ILE B CA 1
ATOM 2747 C C . ILE B 1 169 ? 1.188 18.797 3.479 1 87.56 169 ILE B C 1
ATOM 2749 O O . ILE B 1 169 ? 2.029 18.344 4.254 1 87.56 169 ILE B O 1
#